Protein AF-A0AAE3B6F8-F1 (afdb_monomer_lite)

Radius of gyration: 29.1 Å; chains: 1; bounding box: 81×66×75 Å

Organism: NCBI:txid1342299

Structure (mmCIF, N/CA/C/O backbone):
data_AF-A0AAE3B6F8-F1
#
_entry.id   AF-A0AAE3B6F8-F1
#
loop_
_atom_site.group_PDB
_atom_site.id
_atom_site.type_symbol
_atom_site.label_atom_id
_atom_site.label_alt_id
_atom_site.label_comp_id
_atom_site.label_asym_id
_atom_site.label_entity_id
_atom_site.label_seq_id
_atom_site.pdbx_PDB_ins_code
_atom_site.Cartn_x
_atom_site.Cartn_y
_atom_site.Cartn_z
_atom_site.occupancy
_atom_site.B_iso_or_equiv
_atom_site.auth_seq_id
_atom_site.auth_comp_id
_atom_site.auth_asym_id
_atom_site.auth_atom_id
_atom_site.pdbx_PDB_model_num
ATOM 1 N N . MET A 1 1 ? 11.563 -15.775 -43.402 1.00 62.72 1 MET A N 1
ATOM 2 C CA . MET A 1 1 ? 11.691 -15.358 -41.997 1.00 62.72 1 MET A CA 1
ATOM 3 C C . MET A 1 1 ? 11.483 -16.575 -41.135 1.00 62.72 1 MET A C 1
ATOM 5 O O . MET A 1 1 ? 10.414 -17.178 -41.195 1.00 62.72 1 MET A O 1
ATOM 9 N N . THR A 1 2 ? 12.524 -17.004 -40.438 1.00 86.31 2 THR A N 1
ATOM 10 C CA . THR A 1 2 ? 12.417 -18.138 -39.520 1.00 86.31 2 THR A CA 1
ATOM 11 C C . THR A 1 2 ? 11.628 -17.709 -38.273 1.00 86.31 2 THR A C 1
ATOM 13 O O . THR A 1 2 ? 11.678 -16.538 -37.893 1.00 86.31 2 THR A O 1
ATOM 16 N N . PRO A 1 3 ? 10.888 -18.609 -37.599 1.00 82.00 3 PRO A N 1
ATOM 17 C CA . PRO A 1 3 ? 10.164 -18.258 -36.373 1.00 82.00 3 PRO A CA 1
ATOM 18 C C . PRO A 1 3 ? 11.053 -17.600 -35.305 1.00 82.00 3 PRO A C 1
ATOM 20 O O . PRO A 1 3 ? 10.590 -16.745 -34.555 1.00 82.00 3 PRO A O 1
ATOM 23 N N . ILE A 1 4 ? 12.346 -17.939 -35.276 1.00 82.50 4 ILE A N 1
ATOM 24 C CA . ILE A 1 4 ? 13.316 -17.372 -34.338 1.00 82.50 4 ILE A CA 1
ATOM 25 C C . ILE A 1 4 ? 13.705 -15.922 -34.666 1.00 82.50 4 ILE A C 1
ATOM 27 O O . ILE A 1 4 ? 13.933 -15.144 -33.745 1.00 82.50 4 ILE A O 1
ATOM 31 N N . GLU A 1 5 ? 13.692 -15.515 -35.938 1.00 81.94 5 GLU A N 1
ATOM 32 C CA . GLU A 1 5 ? 13.917 -14.117 -36.347 1.00 81.94 5 GLU A CA 1
ATOM 33 C C . GLU A 1 5 ? 12.774 -13.192 -35.909 1.00 81.94 5 GLU A C 1
ATOM 35 O O . GLU A 1 5 ? 12.999 -12.010 -35.664 1.00 81.94 5 GLU A O 1
ATOM 40 N N . ILE A 1 6 ? 11.557 -13.726 -35.775 1.00 80.56 6 ILE A N 1
ATOM 41 C CA . ILE A 1 6 ? 10.380 -12.971 -35.320 1.00 80.56 6 ILE A CA 1
ATOM 42 C C . ILE A 1 6 ? 10.283 -12.993 -33.792 1.00 80.56 6 ILE A C 1
ATOM 44 O O . ILE A 1 6 ? 9.989 -11.976 -33.166 1.00 80.56 6 ILE A O 1
ATOM 48 N N . LEU A 1 7 ? 10.545 -14.145 -33.172 1.00 84.31 7 LEU A N 1
ATOM 49 C CA . LEU A 1 7 ? 10.367 -14.314 -31.732 1.00 84.31 7 LEU A CA 1
ATOM 50 C C . LEU A 1 7 ? 11.461 -13.604 -30.922 1.00 84.31 7 LEU A C 1
ATOM 52 O O . LEU A 1 7 ? 11.161 -12.990 -29.899 1.00 84.31 7 LEU A O 1
ATOM 56 N N . THR A 1 8 ? 12.711 -13.634 -31.392 1.00 85.88 8 THR A N 1
ATOM 57 C CA . THR A 1 8 ? 13.855 -12.998 -30.717 1.00 85.88 8 THR A CA 1
ATOM 58 C C . THR A 1 8 ? 13.636 -11.508 -30.413 1.00 85.88 8 THR A C 1
ATOM 60 O O . THR A 1 8 ? 13.748 -11.136 -29.244 1.00 85.88 8 THR A O 1
ATOM 63 N N . PRO A 1 9 ? 13.284 -10.632 -31.376 1.00 85.69 9 PRO A N 1
ATOM 64 C CA . PRO A 1 9 ? 13.090 -9.211 -31.084 1.00 85.69 9 PRO A CA 1
ATOM 65 C C . PRO A 1 9 ? 11.915 -8.962 -30.130 1.00 85.69 9 PRO A C 1
ATOM 67 O O . PRO A 1 9 ? 12.011 -8.094 -29.266 1.00 85.69 9 PRO A O 1
ATOM 70 N N . ILE A 1 10 ? 10.836 -9.749 -30.220 1.00 85.69 10 ILE A N 1
ATOM 71 C CA . ILE A 1 10 ? 9.682 -9.633 -29.314 1.00 85.69 10 ILE A CA 1
ATOM 72 C C . ILE A 1 10 ? 10.098 -9.964 -27.877 1.00 85.69 10 ILE A C 1
ATOM 74 O O . ILE A 1 10 ? 9.799 -9.208 -26.951 1.00 85.69 10 ILE A O 1
ATOM 78 N N . VAL A 1 11 ? 10.830 -11.064 -27.687 1.00 88.69 11 VAL A N 1
ATOM 79 C CA . VAL A 1 11 ? 11.333 -11.472 -26.369 1.00 88.69 11 VAL A CA 1
ATOM 80 C C . VAL A 1 11 ? 12.307 -10.435 -25.811 1.00 88.69 11 VAL A C 1
ATOM 82 O O . VAL A 1 11 ? 12.216 -10.104 -24.631 1.00 88.69 11 VAL A O 1
ATOM 85 N N . LEU A 1 12 ? 13.187 -9.867 -26.641 1.00 86.38 12 LEU A N 1
ATOM 86 C CA . LEU A 1 12 ? 14.118 -8.817 -26.216 1.00 86.38 12 LEU A CA 1
ATOM 87 C C . LEU A 1 12 ? 13.395 -7.539 -25.773 1.00 86.38 12 LEU A C 1
ATOM 89 O O . LEU A 1 12 ? 13.761 -6.955 -24.754 1.00 86.38 12 LEU A O 1
ATOM 93 N N . VAL A 1 13 ? 12.340 -7.129 -26.482 1.00 86.38 13 VAL A N 1
ATOM 94 C CA . VAL A 1 13 ? 11.518 -5.971 -26.093 1.00 86.38 13 VAL A CA 1
ATOM 95 C C . VAL A 1 13 ? 10.798 -6.232 -24.769 1.00 86.38 13 VAL A C 1
ATOM 97 O O . VAL A 1 13 ? 10.834 -5.386 -23.875 1.00 86.38 13 VAL A O 1
ATOM 100 N N . LEU A 1 14 ? 10.191 -7.409 -24.598 1.00 85.81 14 LEU A N 1
ATOM 101 C CA . LEU A 1 14 ? 9.531 -7.778 -23.340 1.00 85.81 14 LEU A CA 1
ATOM 102 C C . LEU A 1 14 ? 10.524 -7.854 -22.174 1.00 85.81 14 LEU A C 1
ATOM 104 O O . LEU A 1 14 ? 10.239 -7.344 -21.088 1.00 85.81 14 LEU A O 1
ATOM 108 N N . ALA A 1 15 ? 11.706 -8.430 -22.404 1.00 86.81 15 ALA A N 1
ATOM 109 C CA . ALA A 1 15 ? 12.779 -8.485 -21.419 1.00 86.81 15 ALA A CA 1
ATOM 110 C C . ALA A 1 15 ? 13.254 -7.078 -21.028 1.00 86.81 15 ALA A C 1
ATOM 112 O O . ALA A 1 15 ? 13.449 -6.808 -19.843 1.00 86.81 15 ALA A O 1
ATOM 113 N N . PHE A 1 16 ? 13.371 -6.158 -21.991 1.00 86.69 16 PHE A N 1
ATOM 114 C CA . PHE A 1 16 ? 13.733 -4.765 -21.730 1.00 86.69 16 PHE A CA 1
ATOM 115 C C . PHE A 1 16 ? 12.680 -4.038 -20.883 1.00 86.69 16 PHE A C 1
ATOM 117 O O . PHE A 1 16 ? 13.028 -3.383 -19.898 1.00 86.69 16 PHE A O 1
ATOM 124 N N . ILE A 1 17 ? 11.393 -4.192 -21.214 1.00 82.25 17 ILE A N 1
ATOM 125 C CA . ILE A 1 17 ? 10.289 -3.601 -20.440 1.00 82.25 17 ILE A CA 1
ATOM 126 C C . ILE A 1 17 ? 10.297 -4.142 -19.003 1.00 82.25 17 ILE A C 1
ATOM 128 O O . ILE A 1 17 ? 10.237 -3.366 -18.046 1.00 82.25 17 ILE A O 1
ATOM 132 N N . GLY A 1 18 ? 10.432 -5.463 -18.841 1.00 82.69 18 GLY A N 1
ATOM 133 C CA . GLY A 1 18 ? 10.525 -6.101 -17.527 1.00 82.69 18 GLY A CA 1
ATOM 134 C C . GLY A 1 18 ? 11.742 -5.630 -16.727 1.00 82.69 18 GLY A C 1
ATOM 135 O O . GLY A 1 18 ? 11.629 -5.351 -15.532 1.00 82.69 18 GLY A O 1
ATOM 136 N N . TYR A 1 19 ? 12.890 -5.466 -17.386 1.00 85.19 19 TYR A N 1
ATOM 137 C CA . TYR A 1 19 ? 14.110 -4.953 -16.766 1.00 85.19 19 TYR A CA 1
ATOM 138 C C . TYR A 1 19 ? 13.947 -3.504 -16.285 1.00 85.19 19 TYR A C 1
ATOM 140 O O . TYR A 1 19 ? 14.282 -3.202 -15.139 1.00 85.19 19 TYR A O 1
ATOM 148 N N . ALA A 1 20 ? 13.362 -2.623 -17.104 1.00 80.69 20 ALA A N 1
ATOM 149 C CA . ALA A 1 20 ? 13.092 -1.233 -16.729 1.00 80.69 20 ALA A CA 1
ATOM 150 C C . ALA A 1 20 ? 12.112 -1.124 -15.545 1.00 80.69 20 ALA A C 1
ATOM 152 O O . ALA A 1 20 ? 12.317 -0.306 -14.646 1.00 80.69 20 ALA A O 1
ATOM 153 N N . PHE A 1 21 ? 11.088 -1.983 -15.499 1.00 80.88 21 PHE A N 1
ATOM 154 C CA . PHE A 1 21 ? 10.146 -2.053 -14.377 1.00 80.88 21 PHE A CA 1
ATOM 155 C C . PHE A 1 21 ? 10.796 -2.597 -13.093 1.00 80.88 21 PHE A C 1
ATOM 157 O O . PHE A 1 21 ? 10.559 -2.101 -11.992 1.00 80.88 21 PHE A O 1
ATOM 164 N N . CYS A 1 22 ? 11.669 -3.599 -13.218 1.00 79.31 22 CYS A N 1
ATOM 165 C CA . CYS A 1 22 ? 12.446 -4.104 -12.088 1.00 79.31 22 CYS A CA 1
ATOM 166 C C . CYS A 1 22 ? 13.364 -3.006 -11.525 1.00 79.31 22 CYS A C 1
ATOM 168 O O . CYS A 1 22 ? 13.411 -2.789 -10.313 1.00 79.31 22 CYS A O 1
ATOM 170 N N . LEU A 1 23 ? 14.019 -2.247 -12.407 1.00 83.12 23 LEU A N 1
ATOM 171 C CA . LEU A 1 23 ? 14.912 -1.152 -12.040 1.00 83.12 23 LEU A CA 1
ATOM 172 C C . LEU A 1 23 ? 14.173 0.041 -11.405 1.00 83.12 23 LEU A C 1
ATOM 174 O O . LEU A 1 23 ? 14.735 0.702 -10.530 1.00 83.12 23 LEU A O 1
ATOM 178 N N . SER A 1 24 ? 12.920 0.316 -11.789 1.00 76.25 24 SER A N 1
ATOM 179 C CA . SER A 1 24 ? 12.118 1.377 -11.159 1.00 76.25 24 SER A CA 1
ATOM 180 C C . SER A 1 24 ? 11.670 1.009 -9.739 1.00 76.25 24 SER A C 1
ATOM 182 O O . SER A 1 24 ? 11.659 1.882 -8.866 1.00 76.25 24 SER A O 1
ATOM 184 N N . ARG A 1 25 ? 11.369 -0.275 -9.489 1.00 75.88 25 ARG A N 1
ATOM 185 C CA . ARG A 1 25 ? 10.834 -0.774 -8.210 1.00 75.88 25 ARG A CA 1
ATOM 186 C C . ARG A 1 25 ? 11.907 -1.210 -7.206 1.00 75.88 25 ARG A C 1
ATOM 188 O O . ARG A 1 25 ? 11.741 -0.984 -6.011 1.00 75.88 25 ARG A O 1
ATOM 195 N N . LEU A 1 26 ? 13.001 -1.820 -7.667 1.00 78.38 26 LEU A N 1
ATOM 196 C CA . LEU A 1 26 ? 14.059 -2.419 -6.834 1.00 78.38 26 LEU A CA 1
ATOM 197 C C . LEU A 1 26 ? 15.464 -1.989 -7.285 1.00 78.38 26 LEU A C 1
ATOM 199 O O . LEU A 1 26 ? 16.394 -2.792 -7.335 1.00 78.38 26 LEU A O 1
ATOM 203 N N . MET A 1 27 ? 15.625 -0.696 -7.577 1.00 79.00 27 MET A N 1
ATOM 204 C CA . MET A 1 27 ? 16.810 -0.096 -8.207 1.00 79.00 27 MET A CA 1
ATOM 205 C C . MET A 1 27 ? 18.164 -0.661 -7.739 1.00 79.00 27 MET A C 1
ATOM 207 O O . MET A 1 27 ? 18.976 -1.064 -8.567 1.00 79.00 27 MET A O 1
ATOM 211 N N . TRP A 1 28 ? 18.418 -0.705 -6.428 1.00 74.31 28 TRP A N 1
ATOM 212 C CA . TRP A 1 28 ? 19.710 -1.142 -5.882 1.00 74.31 28 TRP A CA 1
ATOM 213 C C . TRP A 1 28 ? 19.961 -2.644 -6.034 1.00 74.31 28 TRP A C 1
ATOM 215 O O . TRP A 1 28 ? 21.093 -3.053 -6.282 1.00 74.31 28 TRP A O 1
ATOM 225 N N . VAL A 1 29 ? 18.911 -3.460 -5.923 1.00 79.19 29 VAL A N 1
ATOM 226 C CA . VAL A 1 29 ? 19.008 -4.918 -6.069 1.00 79.19 29 VAL A CA 1
ATOM 227 C C . VAL A 1 29 ? 19.253 -5.268 -7.530 1.00 79.19 29 VAL A C 1
ATOM 229 O O . VAL A 1 29 ? 20.181 -6.014 -7.830 1.00 79.19 29 VAL A O 1
ATOM 232 N N . THR A 1 30 ? 18.481 -4.680 -8.447 1.00 84.50 30 THR A N 1
ATOM 233 C CA . THR A 1 30 ? 18.635 -4.911 -9.888 1.00 84.50 30 THR A CA 1
ATOM 234 C C . THR A 1 30 ? 20.013 -4.468 -10.368 1.00 84.50 30 THR A C 1
ATOM 236 O O . THR A 1 30 ? 20.683 -5.223 -11.064 1.00 84.50 30 THR A O 1
ATOM 239 N N . LEU A 1 31 ? 20.483 -3.292 -9.938 1.00 84.69 31 LEU A N 1
ATOM 240 C CA . LEU A 1 31 ? 21.819 -2.810 -10.288 1.00 84.69 31 LEU A CA 1
ATOM 241 C C . LEU A 1 31 ? 22.921 -3.720 -9.723 1.00 84.69 31 LEU A C 1
ATOM 243 O O . LEU A 1 31 ? 23.879 -4.022 -10.431 1.00 84.69 31 LEU A O 1
ATOM 247 N N . GLY A 1 32 ? 22.766 -4.193 -8.482 1.00 86.62 32 GLY A N 1
ATOM 248 C CA . GLY A 1 32 ? 23.702 -5.125 -7.852 1.00 86.62 32 GLY A CA 1
ATOM 249 C C . GLY A 1 32 ? 23.785 -6.470 -8.579 1.00 86.62 32 GLY A C 1
ATOM 250 O O . GLY A 1 32 ? 24.883 -6.962 -8.831 1.00 86.62 32 GLY A O 1
ATOM 251 N N . VAL A 1 33 ? 22.644 -7.036 -8.980 1.00 87.12 33 VAL A N 1
ATOM 252 C CA . VAL A 1 33 ? 22.590 -8.288 -9.753 1.00 87.12 33 VAL A CA 1
ATOM 253 C C . VAL A 1 33 ? 23.197 -8.098 -11.145 1.00 87.12 33 VAL A C 1
ATOM 255 O O . VAL A 1 33 ? 24.034 -8.903 -11.552 1.00 87.12 33 VAL A O 1
ATOM 258 N N . THR A 1 34 ? 22.857 -7.015 -11.851 1.00 88.38 34 THR A N 1
ATOM 259 C CA . THR A 1 34 ? 23.444 -6.703 -13.165 1.00 88.38 34 THR A CA 1
ATOM 260 C C . THR A 1 34 ? 24.960 -6.522 -13.073 1.00 88.38 34 THR A C 1
ATOM 262 O O . THR A 1 34 ? 25.693 -7.047 -13.911 1.00 88.38 34 THR A O 1
ATOM 265 N N . ALA A 1 35 ? 25.454 -5.840 -12.036 1.00 87.94 35 ALA A N 1
ATOM 266 C CA . ALA A 1 35 ? 26.886 -5.668 -11.807 1.00 87.94 35 ALA A CA 1
ATOM 267 C C . ALA A 1 35 ? 27.587 -6.996 -11.473 1.00 87.94 35 ALA A C 1
ATOM 269 O O . ALA A 1 35 ? 28.677 -7.249 -11.981 1.00 87.94 35 ALA A O 1
ATOM 270 N N . ALA A 1 36 ? 26.962 -7.865 -10.672 1.00 88.62 36 ALA A N 1
ATOM 271 C CA . ALA A 1 36 ? 27.505 -9.185 -10.347 1.00 88.62 36 ALA A CA 1
ATOM 272 C C . ALA A 1 36 ? 27.610 -10.086 -11.588 1.00 88.62 36 ALA A C 1
ATOM 274 O O . ALA A 1 36 ? 28.636 -10.736 -11.794 1.00 88.62 36 ALA A O 1
ATOM 275 N N . ILE A 1 37 ? 26.582 -10.075 -12.443 1.00 88.69 37 ILE A N 1
ATOM 276 C CA . ILE A 1 37 ? 26.589 -10.787 -13.726 1.00 88.69 37 ILE A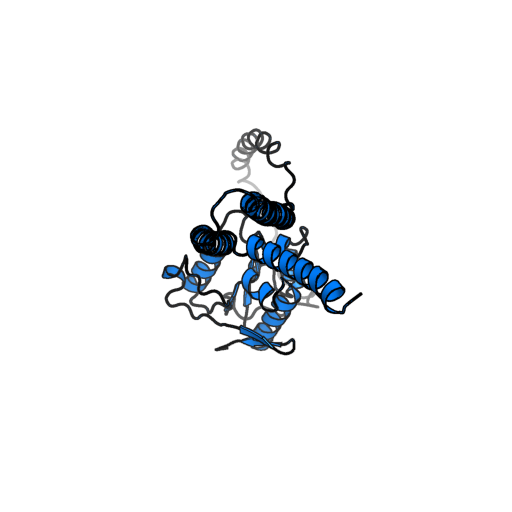 CA 1
ATOM 277 C C . ILE A 1 37 ? 27.679 -10.207 -14.636 1.00 88.69 37 ILE A C 1
ATOM 279 O O . ILE A 1 37 ? 28.501 -10.959 -15.154 1.00 88.69 37 ILE A O 1
ATOM 283 N N . GLY A 1 38 ? 27.761 -8.881 -14.770 1.00 86.69 38 GLY A N 1
ATOM 284 C CA . GLY A 1 38 ? 28.823 -8.226 -15.539 1.00 86.69 38 GLY A CA 1
ATOM 285 C C . GLY A 1 38 ? 30.224 -8.601 -15.045 1.00 86.69 38 GLY A C 1
ATOM 286 O O . GLY A 1 38 ? 31.072 -9.002 -15.834 1.00 86.69 38 GLY A O 1
ATOM 287 N N . ALA A 1 39 ? 30.464 -8.577 -13.733 1.00 86.75 39 ALA A N 1
ATOM 288 C CA . ALA A 1 39 ? 31.750 -8.962 -13.151 1.00 86.75 39 ALA A CA 1
ATOM 289 C C . ALA A 1 39 ? 32.095 -10.442 -13.389 1.00 86.75 39 ALA A C 1
ATOM 291 O O . ALA A 1 39 ? 33.264 -10.786 -13.565 1.00 86.75 39 ALA A O 1
ATOM 292 N N . TYR A 1 40 ? 31.093 -11.324 -13.409 1.00 90.25 40 TYR A N 1
ATOM 293 C CA . TYR A 1 40 ? 31.280 -12.728 -13.761 1.00 90.25 40 TYR A CA 1
ATOM 294 C C . TYR A 1 40 ? 31.704 -12.888 -15.228 1.00 90.25 40 TYR A C 1
ATOM 296 O O . TYR A 1 40 ? 32.715 -13.535 -15.506 1.00 90.25 40 TYR A O 1
ATOM 304 N N . PHE A 1 41 ? 30.994 -12.242 -16.157 1.00 87.06 41 PHE A N 1
ATOM 305 C CA . PHE A 1 41 ? 31.308 -12.310 -17.587 1.00 87.06 41 PHE A CA 1
ATOM 306 C C . PHE A 1 41 ? 32.628 -11.622 -17.943 1.00 87.06 41 PHE A C 1
ATOM 308 O O . PHE A 1 41 ? 33.351 -12.133 -18.793 1.00 87.06 41 PHE A O 1
ATOM 315 N N . ALA A 1 42 ? 33.010 -10.550 -17.247 1.00 86.12 42 ALA A N 1
ATOM 316 C CA . ALA A 1 42 ? 34.290 -9.865 -17.441 1.00 86.12 42 ALA A CA 1
ATOM 317 C C . ALA A 1 42 ? 35.514 -10.758 -17.166 1.00 86.12 42 ALA A C 1
ATOM 319 O O . ALA A 1 42 ? 36.597 -10.480 -17.673 1.00 86.12 42 ALA A O 1
ATOM 320 N N . ARG A 1 43 ? 35.359 -11.857 -16.407 1.00 86.31 43 ARG A N 1
ATOM 321 C CA . ARG A 1 43 ? 36.429 -12.858 -16.235 1.00 86.31 43 ARG A CA 1
ATOM 322 C C . ARG A 1 43 ? 36.666 -13.711 -17.477 1.00 86.31 43 ARG A C 1
ATOM 324 O O . ARG A 1 43 ? 37.752 -14.251 -17.634 1.00 86.31 43 ARG A O 1
ATOM 331 N N . THR A 1 44 ? 35.642 -13.860 -18.314 1.00 85.69 44 THR A N 1
ATOM 332 C CA . THR A 1 44 ? 35.666 -14.727 -19.502 1.00 85.69 44 THR A CA 1
ATOM 333 C C . THR A 1 44 ? 35.791 -13.907 -20.789 1.00 85.69 44 THR A C 1
ATOM 335 O O . THR A 1 44 ? 36.403 -14.360 -21.750 1.00 85.69 44 THR A O 1
ATOM 338 N N . TYR A 1 45 ? 35.258 -12.683 -20.796 1.00 85.31 45 TYR A N 1
ATOM 339 C CA . TYR A 1 45 ? 35.237 -11.769 -21.936 1.00 85.31 45 TYR A CA 1
ATOM 340 C C . TYR A 1 45 ? 35.951 -10.460 -21.567 1.00 85.31 45 TYR A C 1
ATOM 342 O O . TYR A 1 45 ? 35.314 -9.558 -21.008 1.00 85.31 45 TYR A O 1
ATOM 350 N N . PRO A 1 46 ? 37.265 -10.344 -21.848 1.00 83.56 46 PRO A N 1
ATOM 351 C CA . PRO A 1 46 ? 38.038 -9.149 -21.524 1.00 83.56 46 PRO A CA 1
ATOM 352 C C . PRO A 1 46 ? 37.546 -7.931 -22.315 1.00 83.56 46 PRO A C 1
ATOM 354 O O . PRO A 1 46 ? 36.953 -8.067 -23.387 1.00 83.56 46 PRO A O 1
ATOM 357 N N . PHE A 1 47 ? 37.806 -6.732 -21.791 1.00 82.12 47 PHE A N 1
ATOM 358 C CA . PHE A 1 47 ? 37.381 -5.443 -22.357 1.00 82.12 47 PHE A CA 1
ATOM 359 C C . PHE A 1 47 ? 38.235 -5.003 -23.561 1.00 82.12 47 PHE A C 1
ATOM 361 O O . PHE A 1 47 ? 38.715 -3.873 -23.613 1.00 82.12 47 PHE A O 1
ATOM 368 N N . GLU A 1 48 ? 38.448 -5.894 -24.526 1.00 85.38 48 GLU A N 1
ATOM 369 C CA . GLU A 1 48 ? 39.352 -5.672 -25.657 1.00 85.38 48 GLU A CA 1
ATOM 370 C C . GLU A 1 48 ? 38.714 -6.104 -26.984 1.00 85.38 48 GLU A C 1
ATOM 372 O O . GLU A 1 48 ? 37.875 -7.007 -27.028 1.00 85.38 48 GLU A O 1
ATOM 377 N N . GLY A 1 49 ? 39.116 -5.451 -28.078 1.00 83.75 49 GLY A N 1
ATOM 378 C CA . GLY A 1 49 ? 38.687 -5.799 -29.436 1.00 83.75 49 GLY A CA 1
ATOM 379 C C . GLY A 1 49 ? 37.166 -5.774 -29.619 1.00 83.75 49 GLY A C 1
ATOM 380 O O . GLY A 1 49 ? 36.495 -4.820 -29.226 1.00 83.75 49 GLY A O 1
ATOM 381 N N . GLU A 1 50 ? 36.611 -6.836 -30.206 1.00 78.56 50 GLU A N 1
ATOM 382 C CA . GLU A 1 50 ? 35.172 -6.937 -30.496 1.00 78.56 50 GLU A CA 1
ATOM 383 C C . GLU A 1 50 ? 34.295 -7.025 -29.238 1.00 78.56 50 GLU A C 1
ATOM 385 O O . GLU A 1 50 ? 33.139 -6.600 -29.256 1.00 78.56 50 GLU A O 1
ATOM 390 N N . ASN A 1 51 ? 34.845 -7.481 -28.107 1.00 84.94 51 ASN A N 1
ATOM 391 C CA . ASN A 1 51 ? 34.122 -7.535 -26.834 1.00 84.94 51 ASN A CA 1
ATOM 392 C C . ASN A 1 51 ? 33.756 -6.138 -26.321 1.00 84.94 51 ASN A C 1
ATOM 394 O O . ASN A 1 51 ? 32.728 -5.972 -25.663 1.00 84.94 51 ASN A O 1
ATOM 398 N N . LEU A 1 52 ? 34.558 -5.120 -26.655 1.00 85.44 52 LEU A N 1
ATOM 399 C CA . LEU A 1 52 ? 34.299 -3.734 -26.268 1.00 85.44 52 LEU A CA 1
ATOM 400 C C . LEU A 1 52 ? 32.963 -3.229 -26.827 1.00 85.44 52 LEU A C 1
ATOM 402 O O . LEU A 1 52 ? 32.239 -2.511 -26.136 1.00 85.44 52 LEU A O 1
ATOM 406 N N . PHE A 1 53 ? 32.605 -3.645 -28.045 1.00 85.81 53 PHE A N 1
ATOM 407 C CA . PHE A 1 53 ? 31.320 -3.303 -28.647 1.00 85.81 53 PHE A CA 1
ATOM 408 C C . PHE A 1 53 ? 30.157 -3.894 -27.840 1.00 85.81 53 PHE A C 1
ATOM 410 O O . PHE A 1 53 ? 29.223 -3.172 -27.494 1.00 85.81 53 PHE A O 1
ATOM 417 N N . TYR A 1 54 ? 30.240 -5.171 -27.452 1.00 83.88 54 TYR A N 1
ATOM 418 C CA . TYR A 1 54 ? 29.210 -5.829 -26.639 1.00 83.88 54 TYR A CA 1
ATOM 419 C C . TYR A 1 54 ? 29.077 -5.213 -25.241 1.00 83.88 54 TYR A C 1
ATOM 421 O O . TYR A 1 54 ? 27.959 -5.008 -24.763 1.00 83.88 54 TYR A O 1
ATOM 429 N N . TRP A 1 55 ? 30.194 -4.841 -24.609 1.00 86.31 55 TRP A N 1
ATOM 430 C CA . TRP A 1 55 ? 30.183 -4.098 -23.346 1.00 86.31 55 TRP A CA 1
ATOM 431 C C . TRP A 1 55 ? 29.555 -2.708 -23.498 1.00 86.31 55 TRP A C 1
ATOM 433 O O . TRP A 1 55 ? 28.786 -2.284 -22.632 1.00 86.31 55 TRP A O 1
ATOM 443 N N . GLY A 1 56 ? 29.818 -2.028 -24.616 1.00 86.50 56 GLY A N 1
ATOM 444 C CA . GLY A 1 56 ? 29.179 -0.760 -24.968 1.00 86.50 56 GLY A CA 1
ATOM 445 C C . GLY A 1 56 ? 27.665 -0.893 -25.148 1.00 86.50 56 GLY A C 1
ATOM 446 O O . GLY A 1 56 ? 26.910 -0.100 -24.584 1.00 86.50 56 GLY A O 1
ATOM 447 N N . VAL A 1 57 ? 27.207 -1.927 -25.861 1.00 87.25 57 VAL A N 1
ATOM 448 C CA . VAL A 1 57 ? 25.775 -2.228 -26.033 1.00 87.25 57 VAL A CA 1
ATOM 449 C C . VAL A 1 57 ? 25.121 -2.548 -24.689 1.00 87.25 57 VAL A C 1
ATOM 451 O O . VAL A 1 57 ? 24.075 -1.983 -24.375 1.00 87.25 57 VAL A O 1
ATOM 454 N N . LEU A 1 58 ? 25.748 -3.389 -23.860 1.00 86.62 58 LEU A N 1
ATOM 455 C CA . LEU A 1 58 ? 25.246 -3.725 -22.526 1.00 86.62 58 LEU A CA 1
ATOM 456 C C . LEU A 1 58 ? 25.120 -2.474 -21.644 1.00 86.62 58 LEU A C 1
ATOM 458 O O . LEU A 1 58 ? 24.069 -2.243 -21.045 1.00 86.62 58 LEU A O 1
ATOM 462 N N . GLY A 1 59 ? 26.160 -1.637 -21.607 1.00 87.56 59 GLY A N 1
ATOM 463 C CA . GLY A 1 59 ? 26.139 -0.362 -20.889 1.00 87.56 59 GLY A CA 1
ATOM 464 C C . GLY A 1 59 ? 25.044 0.574 -21.402 1.00 87.56 59 GLY A C 1
ATOM 465 O O . GLY A 1 59 ? 24.312 1.163 -20.605 1.00 87.56 59 GLY A O 1
ATOM 466 N N . GLY A 1 60 ? 24.865 0.651 -22.723 1.00 88.56 60 GLY A N 1
ATOM 467 C CA . GLY A 1 60 ? 23.802 1.421 -23.365 1.00 88.56 60 GLY A CA 1
ATOM 468 C C . GLY A 1 60 ? 22.397 0.940 -22.989 1.00 88.56 60 GLY A C 1
ATOM 469 O O . GLY A 1 60 ? 21.538 1.759 -22.658 1.00 88.56 60 GLY A O 1
ATOM 470 N N . VAL A 1 61 ? 22.156 -0.373 -22.961 1.00 87.69 61 VAL A N 1
ATOM 471 C CA . VAL A 1 61 ? 20.872 -0.959 -22.531 1.00 87.69 61 VAL A CA 1
ATOM 472 C C . VAL A 1 61 ? 20.595 -0.651 -21.059 1.00 87.69 61 VAL A C 1
ATOM 474 O O . VAL A 1 61 ? 19.492 -0.230 -20.714 1.00 87.69 61 VAL A O 1
ATOM 477 N N . VAL A 1 62 ? 21.594 -0.790 -20.184 1.00 86.62 62 VAL A N 1
ATOM 478 C CA . VAL A 1 62 ? 21.439 -0.466 -18.757 1.00 86.62 62 VAL A CA 1
ATOM 479 C C . VAL A 1 62 ? 21.170 1.025 -18.557 1.00 86.62 62 VAL A C 1
ATOM 481 O O . VAL A 1 62 ? 20.287 1.386 -17.781 1.00 86.62 62 VAL A O 1
ATOM 484 N N . PHE A 1 63 ? 21.882 1.894 -19.275 1.00 88.38 63 PHE A N 1
ATOM 485 C CA . PHE A 1 63 ? 21.708 3.342 -19.192 1.00 88.38 63 PHE A CA 1
ATOM 486 C C . PHE A 1 63 ? 20.341 3.797 -19.716 1.00 88.38 63 PHE A C 1
ATOM 488 O O . PHE A 1 63 ? 19.652 4.575 -19.059 1.00 88.38 63 PHE A O 1
ATOM 495 N N . THR A 1 64 ? 19.910 3.285 -20.869 1.00 85.50 64 THR A N 1
ATOM 496 C CA . THR A 1 64 ? 18.587 3.593 -21.438 1.00 85.50 64 THR A CA 1
ATOM 497 C C . THR A 1 64 ? 17.457 3.059 -20.562 1.00 85.50 64 THR A C 1
ATOM 499 O O . THR A 1 64 ? 16.489 3.780 -20.321 1.00 85.50 64 THR A O 1
ATOM 502 N N . ALA A 1 65 ? 17.599 1.857 -19.997 1.00 85.06 65 ALA A N 1
ATOM 503 C CA . ALA A 1 65 ? 16.663 1.327 -19.010 1.00 85.06 65 ALA A CA 1
ATOM 504 C C . ALA A 1 65 ? 16.651 2.159 -17.718 1.00 85.06 65 ALA A C 1
ATOM 506 O O . ALA A 1 65 ? 15.587 2.373 -17.143 1.00 85.06 65 ALA A O 1
ATOM 507 N N . TRP A 1 66 ? 17.802 2.674 -17.275 1.00 86.62 66 TRP A N 1
ATOM 508 C CA . TRP A 1 66 ? 17.893 3.578 -16.127 1.00 86.62 66 TRP A CA 1
ATOM 509 C C . TRP A 1 66 ? 17.203 4.916 -16.388 1.00 86.62 66 TRP A C 1
ATOM 511 O O . TRP A 1 66 ? 16.451 5.380 -15.533 1.00 86.62 66 TRP A O 1
ATOM 521 N N . LEU A 1 67 ? 17.369 5.499 -17.578 1.00 84.19 67 LEU A N 1
ATOM 522 C CA . LEU A 1 67 ? 16.630 6.693 -17.992 1.00 84.19 67 LEU A CA 1
ATOM 523 C C . LEU A 1 67 ? 15.123 6.427 -18.070 1.00 84.19 67 LEU A C 1
ATOM 525 O O . LEU A 1 67 ? 14.345 7.218 -17.538 1.00 84.19 67 LEU A O 1
ATOM 529 N N . ALA A 1 68 ? 14.705 5.306 -18.664 1.00 82.31 68 ALA A N 1
ATOM 530 C CA . ALA A 1 68 ? 13.301 4.902 -18.715 1.00 82.31 68 ALA A CA 1
ATOM 531 C C . ALA A 1 68 ? 12.725 4.722 -17.302 1.00 82.31 68 ALA A C 1
ATOM 533 O O . ALA A 1 68 ? 11.680 5.285 -16.983 1.00 82.31 68 ALA A O 1
ATOM 534 N N . ALA A 1 69 ? 13.448 4.035 -16.415 1.00 80.06 69 ALA A N 1
ATOM 535 C CA . ALA A 1 69 ? 13.085 3.895 -15.010 1.00 80.06 69 ALA A CA 1
ATOM 536 C C . ALA A 1 69 ? 13.044 5.252 -14.291 1.00 80.06 69 ALA A C 1
ATOM 538 O O . ALA A 1 69 ? 12.164 5.479 -13.467 1.00 80.06 69 ALA A O 1
ATOM 539 N N . MET A 1 70 ? 13.944 6.188 -14.605 1.00 80.38 70 MET A N 1
ATOM 540 C CA . MET A 1 70 ? 13.937 7.538 -14.037 1.00 80.38 70 MET A CA 1
ATOM 541 C C . MET A 1 70 ? 12.728 8.349 -14.514 1.00 80.38 70 MET A C 1
ATOM 543 O O . MET A 1 70 ? 12.148 9.084 -13.719 1.00 80.38 70 MET A O 1
ATOM 547 N N . VAL A 1 71 ? 12.324 8.208 -15.779 1.00 78.12 71 VAL A N 1
ATOM 548 C CA . VAL A 1 71 ? 11.098 8.815 -16.319 1.00 78.12 71 VAL A CA 1
ATOM 549 C C . VAL A 1 71 ? 9.867 8.202 -15.661 1.00 78.12 71 VAL A C 1
ATOM 551 O O . VAL A 1 71 ? 9.015 8.958 -15.212 1.00 78.12 71 VAL A O 1
ATOM 554 N N . LEU A 1 72 ? 9.815 6.878 -15.497 1.00 73.06 72 LEU A N 1
ATOM 555 C CA . LEU A 1 72 ? 8.730 6.188 -14.788 1.00 73.06 72 LEU A CA 1
ATOM 556 C C . LEU A 1 72 ? 8.639 6.633 -13.316 1.00 73.06 72 LEU A C 1
ATOM 558 O O . LEU A 1 72 ? 7.565 6.956 -12.813 1.00 73.06 72 LEU A O 1
ATOM 562 N N . ARG A 1 73 ? 9.780 6.787 -12.639 1.00 70.19 73 ARG A N 1
ATOM 563 C CA . ARG A 1 73 ? 9.840 7.345 -11.276 1.00 70.19 73 ARG A CA 1
ATOM 564 C C . ARG A 1 73 ? 9.481 8.829 -11.237 1.00 70.19 73 ARG A C 1
ATOM 566 O O . ARG A 1 73 ? 8.944 9.300 -10.242 1.00 70.19 73 ARG A O 1
ATOM 573 N N . ARG A 1 74 ? 9.754 9.586 -12.305 1.00 60.53 74 ARG A N 1
ATOM 574 C CA . ARG A 1 74 ? 9.307 10.978 -12.456 1.00 60.53 74 ARG A CA 1
ATOM 575 C C . ARG A 1 74 ? 7.835 11.085 -12.811 1.00 60.53 74 ARG A C 1
ATOM 577 O O . ARG A 1 74 ? 7.252 12.088 -12.445 1.00 60.53 74 ARG A O 1
ATOM 584 N N . THR A 1 75 ? 7.214 10.122 -13.480 1.00 53.50 75 THR A N 1
ATOM 585 C CA . THR A 1 75 ? 5.753 10.104 -13.626 1.00 53.50 75 THR A CA 1
ATOM 586 C C . THR A 1 75 ? 5.086 9.787 -12.291 1.00 53.50 75 THR A C 1
ATOM 588 O O . THR A 1 75 ? 4.062 10.383 -11.979 1.00 53.50 75 THR A O 1
ATOM 591 N N . GLU A 1 76 ? 5.727 8.977 -11.443 1.00 50.50 76 GLU A N 1
ATOM 592 C CA . GLU A 1 76 ? 5.294 8.766 -10.054 1.00 50.50 76 GLU A CA 1
ATOM 593 C C . GLU A 1 76 ? 5.569 9.985 -9.145 1.00 50.50 76 GLU A C 1
ATOM 595 O O . GLU A 1 76 ? 4.753 10.318 -8.289 1.00 50.50 76 GLU A O 1
ATOM 600 N N . ALA A 1 77 ? 6.672 10.716 -9.353 1.00 46.16 77 ALA A N 1
ATOM 601 C CA . ALA A 1 77 ? 7.042 11.897 -8.556 1.00 46.16 77 ALA A CA 1
ATOM 602 C C . ALA A 1 77 ? 6.544 13.250 -9.126 1.00 46.16 77 ALA A C 1
ATOM 604 O O . ALA A 1 77 ? 6.556 14.271 -8.438 1.00 46.16 77 ALA A O 1
ATOM 605 N N . GLY A 1 78 ? 6.107 13.285 -10.384 1.00 39.03 78 GLY A N 1
ATOM 606 C CA . GLY A 1 78 ? 5.827 14.474 -11.203 1.00 39.03 78 GLY A CA 1
ATOM 607 C C . GLY A 1 78 ? 4.455 15.103 -10.982 1.00 39.03 78 GLY A C 1
ATOM 608 O O . GLY A 1 78 ? 4.032 15.957 -11.755 1.00 39.03 78 GLY A O 1
ATOM 609 N N . GLY A 1 79 ? 3.767 14.729 -9.904 1.00 36.84 79 GLY A N 1
ATOM 610 C CA . GLY A 1 79 ? 2.534 15.371 -9.449 1.00 36.84 79 GLY A CA 1
ATOM 611 C C . GLY A 1 79 ? 2.727 16.698 -8.699 1.00 36.84 79 GLY A C 1
ATOM 612 O O . GLY A 1 79 ? 1.735 17.228 -8.179 1.00 36.84 79 GLY A O 1
ATOM 613 N N . LEU A 1 80 ? 3.950 17.240 -8.619 1.00 43.53 80 LEU A N 1
ATOM 614 C CA . LEU A 1 80 ? 4.260 18.492 -7.917 1.00 43.53 80 LEU A CA 1
ATOM 615 C C . LEU A 1 80 ? 4.888 19.550 -8.843 1.00 43.53 80 LEU A C 1
ATOM 617 O O . LEU A 1 80 ? 6.077 19.463 -9.152 1.00 43.53 80 LEU A O 1
ATOM 621 N N . PRO A 1 81 ? 4.150 20.609 -9.234 1.00 43.72 81 PRO A N 1
ATOM 622 C CA . PRO A 1 81 ? 4.764 21.772 -9.849 1.00 43.72 81 PRO A CA 1
ATOM 623 C C . PRO A 1 81 ? 5.395 22.687 -8.790 1.00 43.72 81 PRO A C 1
ATOM 625 O O . PRO A 1 81 ? 4.885 22.883 -7.683 1.00 43.72 81 PRO A O 1
ATOM 628 N N . ALA A 1 82 ? 6.520 23.277 -9.187 1.00 42.09 82 ALA A N 1
ATOM 629 C CA . ALA A 1 82 ? 7.428 24.156 -8.458 1.00 42.09 82 ALA A CA 1
ATOM 630 C C . ALA A 1 82 ? 6.828 25.520 -8.034 1.00 42.09 82 ALA A C 1
ATOM 632 O O . ALA A 1 82 ? 7.418 26.574 -8.273 1.00 42.09 82 ALA A O 1
ATOM 633 N N . GLN A 1 83 ? 5.671 25.527 -7.368 1.00 39.62 83 GLN A N 1
ATOM 634 C CA . GLN A 1 83 ? 4.975 26.753 -6.950 1.00 39.62 83 GLN A CA 1
ATOM 635 C C . GLN A 1 83 ? 5.113 27.059 -5.445 1.00 39.62 83 GLN A C 1
ATOM 637 O O . GLN A 1 83 ? 4.767 28.148 -4.986 1.00 39.62 83 GLN A O 1
ATOM 642 N N . GLN A 1 84 ? 5.705 26.146 -4.669 1.00 46.78 84 GLN A N 1
ATOM 643 C CA . GLN A 1 84 ? 5.849 26.290 -3.213 1.00 46.78 84 GLN A CA 1
ATOM 644 C C . GLN A 1 84 ? 6.969 27.241 -2.762 1.00 46.78 84 GLN A C 1
ATOM 646 O O . GLN A 1 84 ? 6.958 27.677 -1.614 1.00 46.78 84 GLN A O 1
ATOM 651 N N . LYS A 1 85 ? 7.891 27.651 -3.647 1.00 40.00 85 LYS A N 1
ATOM 652 C CA . LYS A 1 85 ? 8.955 28.603 -3.273 1.00 40.00 85 LYS A CA 1
ATOM 653 C C . LYS A 1 85 ? 8.521 30.075 -3.244 1.00 40.00 85 LYS A C 1
ATOM 655 O O . LYS A 1 85 ? 9.199 30.867 -2.605 1.00 40.00 85 LYS A O 1
ATOM 660 N N . LYS A 1 86 ? 7.390 30.463 -3.854 1.00 40.97 86 LYS A N 1
ATOM 661 C CA . LYS A 1 86 ? 6.934 31.874 -3.844 1.00 40.97 86 LYS A CA 1
ATOM 662 C C . LYS A 1 86 ? 5.987 32.234 -2.690 1.00 40.97 86 LYS A C 1
ATOM 664 O O . LYS A 1 86 ? 5.884 33.406 -2.341 1.00 40.97 86 LYS A O 1
ATOM 669 N N . ASN A 1 87 ? 5.349 31.256 -2.044 1.00 39.84 87 ASN A N 1
ATOM 670 C CA . ASN A 1 87 ? 4.342 31.533 -1.007 1.00 39.84 87 ASN A CA 1
ATOM 671 C C . ASN A 1 87 ? 4.899 31.578 0.427 1.00 39.84 87 ASN A C 1
ATOM 673 O O . ASN A 1 87 ? 4.234 32.109 1.316 1.00 39.84 87 ASN A O 1
ATOM 677 N N . ALA A 1 88 ? 6.134 31.116 0.652 1.00 42.84 88 ALA A N 1
ATOM 678 C CA . ALA A 1 88 ? 6.787 31.166 1.965 1.00 42.84 88 ALA A CA 1
ATOM 679 C C . ALA A 1 88 ? 7.158 32.594 2.419 1.00 42.84 88 ALA A C 1
ATOM 681 O O . ALA A 1 88 ? 7.386 32.821 3.602 1.00 42.84 88 ALA A O 1
ATOM 682 N N . GLN A 1 89 ? 7.172 33.574 1.508 1.00 44.72 89 GLN A N 1
ATOM 683 C CA . GLN A 1 89 ? 7.587 34.947 1.821 1.00 44.72 89 GLN A CA 1
ATOM 684 C C . GLN A 1 89 ? 6.408 35.901 2.091 1.00 44.72 89 GLN A C 1
ATOM 686 O O . GLN A 1 89 ? 6.610 36.993 2.616 1.00 44.72 89 GLN A O 1
ATOM 691 N N . LYS A 1 90 ? 5.162 35.487 1.802 1.00 42.53 90 LYS A N 1
ATOM 692 C CA . LYS A 1 90 ? 3.953 36.307 2.027 1.00 42.53 90 LYS A CA 1
ATOM 693 C C . LYS A 1 90 ? 3.264 36.056 3.377 1.00 42.53 90 LYS A C 1
ATOM 695 O O . LYS A 1 90 ? 2.519 36.919 3.835 1.00 42.53 90 LYS A O 1
ATOM 700 N N . SER A 1 91 ? 3.514 34.924 4.045 1.00 45.59 91 SER A N 1
ATOM 701 C CA . SER A 1 91 ? 2.800 34.550 5.282 1.00 45.59 91 SER A CA 1
ATOM 702 C C . SER A 1 91 ? 3.395 35.139 6.572 1.00 45.59 91 SER A C 1
ATOM 704 O O . SER A 1 91 ? 2.719 35.161 7.603 1.00 45.59 91 SER A O 1
ATOM 706 N N . THR A 1 92 ? 4.612 35.690 6.531 1.00 45.81 92 THR A N 1
ATOM 707 C CA . THR A 1 92 ? 5.286 36.246 7.721 1.00 45.81 92 THR A CA 1
ATOM 708 C C . THR A 1 92 ? 4.806 37.663 8.081 1.00 45.81 92 THR A C 1
ATOM 710 O O . THR A 1 92 ? 4.913 38.077 9.233 1.00 45.81 92 THR A O 1
ATOM 713 N N . GLY A 1 93 ? 4.207 38.405 7.138 1.00 43.28 93 GLY A N 1
ATOM 714 C CA . GLY A 1 93 ? 3.755 39.790 7.356 1.00 43.28 93 GLY A CA 1
ATOM 715 C C . GLY A 1 93 ? 2.380 39.942 8.022 1.00 43.28 93 GLY A C 1
ATOM 716 O O . GLY A 1 93 ? 2.142 40.918 8.728 1.00 43.28 93 GLY A O 1
ATOM 717 N N . GLN A 1 94 ? 1.468 38.977 7.856 1.00 46.84 94 GLN A N 1
ATOM 718 C CA . GLN A 1 94 ? 0.071 39.130 8.303 1.00 46.84 94 GLN A CA 1
ATOM 719 C C . GLN A 1 94 ? -0.203 38.650 9.738 1.00 46.84 94 GLN A C 1
ATOM 721 O O . GLN A 1 94 ? -1.187 39.073 10.343 1.00 46.84 94 GLN A O 1
ATOM 726 N N . ARG A 1 95 ? 0.678 37.842 10.346 1.00 44.66 95 ARG A N 1
ATOM 727 C CA . ARG A 1 95 ? 0.467 37.334 11.718 1.00 44.66 95 ARG A CA 1
ATOM 728 C C . ARG A 1 95 ? 0.645 38.381 12.830 1.00 44.66 95 ARG A C 1
ATOM 730 O O . ARG A 1 95 ? 0.118 38.174 13.917 1.00 44.66 95 ARG A O 1
ATOM 737 N N . LYS A 1 96 ? 1.306 39.523 12.586 1.00 44.16 96 LYS A N 1
ATOM 738 C CA . LYS A 1 96 ? 1.529 40.561 13.623 1.00 44.16 96 LYS A CA 1
ATOM 739 C C . LYS A 1 96 ? 0.400 41.599 13.766 1.00 44.16 96 LYS A C 1
ATOM 741 O O . LYS A 1 96 ? 0.337 42.271 14.791 1.00 44.16 96 LYS A O 1
ATOM 746 N N . GLY A 1 97 ? -0.512 41.724 12.795 1.00 43.12 97 GLY A N 1
ATOM 747 C CA . GLY A 1 97 ? -1.586 42.735 12.824 1.00 43.12 97 GLY A CA 1
ATOM 748 C C . GLY A 1 97 ? -2.849 42.323 13.592 1.00 43.12 97 GLY A C 1
ATOM 749 O O . GLY A 1 97 ? -3.526 43.170 14.176 1.00 43.12 97 GLY A O 1
ATOM 750 N N . GLN A 1 98 ? -3.162 41.025 13.635 1.00 44.22 98 GLN A N 1
ATOM 751 C CA . GLN A 1 98 ? -4.437 40.535 14.179 1.00 44.22 98 GLN A CA 1
ATOM 752 C C . GLN A 1 98 ? -4.434 40.399 15.715 1.00 44.22 98 GLN A C 1
ATOM 754 O O . GLN A 1 98 ? -5.485 40.480 16.345 1.00 44.22 98 GLN A O 1
ATOM 759 N N . GLN A 1 99 ? -3.261 40.233 16.338 1.00 45.16 99 GLN A N 1
ATOM 760 C CA . GLN A 1 99 ? -3.148 39.953 17.777 1.00 45.16 99 GLN A CA 1
ATOM 761 C C . GLN A 1 99 ? -3.295 41.199 18.669 1.00 45.16 99 GLN A C 1
ATOM 763 O O . GLN A 1 99 ? -3.665 41.071 19.832 1.00 45.16 99 GLN A O 1
ATOM 768 N N . LYS A 1 100 ? -3.092 42.414 18.135 1.00 44.38 100 LYS A N 1
ATOM 769 C CA . LYS A 1 100 ? -3.241 43.665 18.907 1.00 44.38 100 LYS A CA 1
ATOM 770 C C . LYS A 1 100 ? -4.680 44.191 19.013 1.00 44.38 100 LYS A C 1
ATOM 772 O O . LYS A 1 100 ? -4.941 45.004 19.889 1.00 44.38 100 LYS A O 1
ATOM 777 N N . LYS A 1 101 ? -5.628 43.739 18.179 1.00 45.28 101 LYS A N 1
ATOM 778 C CA . LYS A 1 101 ? -7.009 44.275 18.183 1.00 45.28 101 LYS A CA 1
ATOM 779 C C . LYS A 1 101 ? -7.980 43.555 19.129 1.00 45.28 101 LYS A C 1
ATOM 781 O O . LYS A 1 101 ? -8.980 44.152 19.516 1.00 45.28 101 LYS A O 1
ATOM 786 N N . ASN A 1 102 ? -7.685 42.323 19.551 1.00 44.62 102 ASN A N 1
ATOM 787 C CA . ASN A 1 102 ? -8.600 41.541 20.398 1.00 44.62 102 ASN A CA 1
ATOM 788 C C . ASN A 1 102 ? -8.367 41.685 21.910 1.00 44.62 102 ASN A C 1
ATOM 790 O O . ASN A 1 102 ? -9.224 41.274 22.684 1.00 44.62 102 ASN A O 1
ATOM 794 N N . ALA A 1 103 ? -7.267 42.303 22.349 1.00 44.69 103 ALA A N 1
ATOM 795 C CA . ALA A 1 103 ? -6.971 42.479 23.775 1.00 44.69 103 ALA A CA 1
ATOM 796 C C . ALA A 1 103 ? -7.669 43.696 24.419 1.00 44.69 103 ALA A C 1
ATOM 798 O O . ALA A 1 103 ? -7.640 43.841 25.635 1.00 44.69 103 ALA A O 1
ATOM 799 N N . GLN A 1 104 ?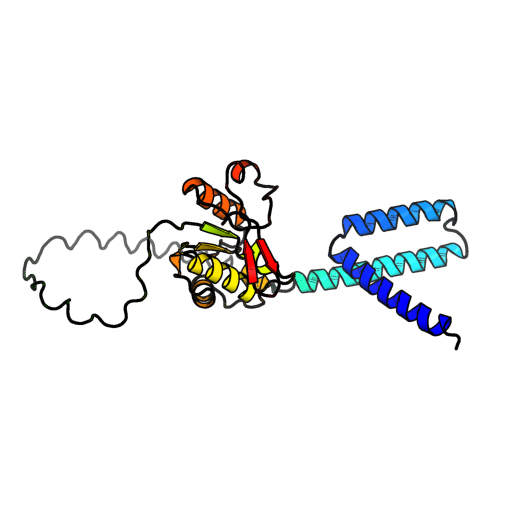 -8.304 44.570 23.628 1.00 46.38 104 GLN A N 1
ATOM 800 C CA . GLN A 1 104 ? -8.808 45.866 24.108 1.00 46.38 104 GLN A CA 1
ATOM 801 C C . GLN A 1 104 ? -10.343 45.972 24.156 1.00 46.38 104 GLN A C 1
ATOM 803 O O . GLN A 1 104 ? -10.876 46.992 24.580 1.00 46.38 104 GLN A O 1
ATOM 808 N N . LYS A 1 105 ? -11.074 44.917 23.763 1.00 47.44 105 LYS A N 1
ATOM 809 C CA . LYS A 1 105 ? -12.552 44.909 23.724 1.00 47.44 105 LYS A CA 1
ATOM 810 C C . LYS A 1 105 ? -13.224 44.160 24.883 1.00 47.44 105 LYS A C 1
ATOM 812 O O . LYS A 1 105 ? -14.445 44.138 24.957 1.00 47.44 105 LYS A O 1
ATOM 817 N N . SER A 1 106 ? -12.452 43.573 25.795 1.00 45.25 106 SER A N 1
ATOM 818 C CA . SER A 1 106 ? -12.944 42.688 26.862 1.00 45.25 106 SER A CA 1
ATOM 819 C C . SER A 1 106 ? -13.175 43.358 28.227 1.00 45.25 106 SER A C 1
ATOM 821 O O . SER A 1 106 ? -13.643 42.686 29.143 1.00 45.25 106 SER A O 1
ATOM 823 N N . THR A 1 107 ? -12.934 44.667 28.380 1.00 43.28 107 THR A N 1
ATOM 824 C CA . THR A 1 107 ? -13.017 45.335 29.703 1.00 43.28 107 THR A CA 1
ATOM 825 C C . THR A 1 107 ? -14.214 46.285 29.869 1.00 43.28 107 THR A C 1
ATOM 827 O O . THR A 1 107 ? -14.505 46.710 30.981 1.00 43.28 107 THR A O 1
ATOM 830 N N . VAL A 1 108 ? -14.991 46.574 28.818 1.00 45.47 108 VAL A N 1
ATOM 831 C CA . VAL A 1 108 ? -16.113 47.538 28.884 1.00 45.47 108 VAL A CA 1
ATOM 832 C C . VAL A 1 108 ? -17.417 46.896 28.414 1.00 45.47 108 VAL A C 1
ATOM 834 O O . VAL A 1 108 ? -17.988 47.304 27.414 1.00 45.47 108 VAL A O 1
ATOM 837 N N . GLN A 1 109 ? -17.886 45.839 29.082 1.00 44.50 109 GLN A N 1
ATOM 838 C CA . GLN A 1 109 ? -19.263 45.346 28.872 1.00 44.50 109 GLN A CA 1
ATOM 839 C C . GLN A 1 109 ? -19.803 44.461 30.009 1.00 44.50 109 GLN A C 1
ATOM 841 O O . GLN A 1 109 ? -20.706 43.654 29.820 1.00 44.50 109 GLN A O 1
ATOM 846 N N . ARG A 1 110 ? -19.288 44.635 31.234 1.00 42.25 110 ARG A N 1
ATOM 847 C CA . ARG A 1 110 ? -19.889 44.088 32.462 1.00 42.25 110 ARG A CA 1
ATOM 848 C C . ARG A 1 110 ? -20.646 45.181 33.218 1.00 42.25 110 ARG A C 1
ATOM 850 O O . ARG A 1 110 ? -20.236 45.581 34.300 1.00 42.25 110 ARG A O 1
ATOM 857 N N . LYS A 1 111 ? -21.736 45.691 32.646 1.00 38.81 111 LYS A N 1
ATOM 858 C CA . LYS A 1 111 ? -22.813 46.349 33.408 1.00 38.81 111 LYS A CA 1
ATOM 859 C C . LYS A 1 111 ? -23.998 46.608 32.487 1.00 38.81 111 LYS A C 1
ATOM 861 O O . LYS A 1 111 ? -23.909 47.423 31.580 1.00 38.81 111 LYS A O 1
ATOM 866 N N . GLY A 1 112 ? -25.103 45.924 32.759 1.00 34.84 112 GLY A N 1
ATOM 867 C CA . GLY A 1 112 ? -26.399 46.228 32.167 1.00 34.84 112 GLY A CA 1
ATOM 868 C C . GLY A 1 112 ? -27.114 44.995 31.634 1.00 34.84 112 GLY A C 1
ATOM 869 O O . GLY A 1 112 ? -26.621 44.338 30.732 1.00 34.84 112 GLY A O 1
ATOM 870 N N . GLN A 1 113 ? -28.318 44.781 32.166 1.00 40.19 113 GLN A N 1
ATOM 871 C CA . GLN A 1 113 ? -29.423 44.011 31.581 1.00 40.19 113 GLN A CA 1
ATOM 872 C C . GLN A 1 113 ? -29.525 42.526 31.960 1.00 40.19 113 GLN A C 1
ATOM 874 O O . GLN A 1 113 ? -29.323 41.605 31.179 1.00 40.19 113 GLN A O 1
ATOM 879 N N . GLN A 1 114 ? -30.026 42.324 33.181 1.00 45.38 114 GLN A N 1
ATOM 880 C CA . GLN A 1 114 ? -31.105 41.365 33.420 1.00 45.38 114 GLN A CA 1
ATOM 881 C C . GLN A 1 114 ? -32.345 41.760 32.595 1.00 45.38 114 GLN A C 1
ATOM 883 O O . GLN A 1 114 ? -32.836 42.876 32.770 1.00 45.38 114 GLN A O 1
ATOM 888 N N . LYS A 1 115 ? -32.887 40.847 31.772 1.00 38.81 115 LYS A N 1
ATOM 889 C CA . LYS A 1 115 ? -34.333 40.532 31.667 1.00 38.81 115 LYS A CA 1
ATOM 890 C C . LYS A 1 115 ? -34.624 39.497 30.563 1.00 38.81 115 LYS A C 1
ATOM 892 O O . LYS A 1 115 ? -34.098 39.586 29.467 1.00 38.81 115 LYS A O 1
ATOM 897 N N . HIS A 1 116 ? -35.574 38.614 30.885 1.00 35.94 116 HIS A N 1
ATOM 898 C CA . HIS A 1 116 ? -36.376 37.730 30.021 1.00 35.94 116 HIS A CA 1
ATOM 899 C C . HIS A 1 116 ? -35.773 36.400 29.529 1.00 35.94 116 HIS A C 1
ATOM 901 O O . HIS A 1 116 ? -34.958 36.323 28.618 1.00 35.94 116 HIS A O 1
ATOM 907 N N . ARG A 1 117 ? -36.291 35.319 30.127 1.00 39.97 117 ARG A N 1
ATOM 908 C CA . ARG A 1 117 ? -36.090 33.905 29.792 1.00 39.97 117 ARG A CA 1
ATOM 909 C C . ARG A 1 117 ? -37.353 33.384 29.086 1.00 39.97 117 ARG A C 1
ATOM 911 O O . ARG A 1 117 ? -38.397 33.373 29.736 1.00 39.97 117 ARG A O 1
ATOM 918 N N . PRO A 1 118 ? -37.297 32.917 27.827 1.00 40.66 118 PRO A N 1
ATOM 919 C CA . PRO A 1 118 ? -38.395 32.156 27.231 1.00 40.66 118 PRO A CA 1
ATOM 920 C C . PRO A 1 118 ? -38.343 30.674 27.642 1.00 40.66 118 PRO A C 1
ATOM 922 O O . PRO A 1 118 ? -37.273 30.104 27.868 1.00 40.66 118 PRO A O 1
ATOM 925 N N . THR A 1 119 ? -39.518 30.061 27.772 1.00 41.03 119 THR A N 1
ATOM 926 C CA . THR A 1 119 ? -39.785 28.738 28.359 1.00 41.03 119 THR A CA 1
ATOM 927 C C . THR A 1 119 ? -39.560 27.541 27.408 1.00 41.03 119 THR A C 1
ATOM 929 O O . THR A 1 119 ? -39.613 27.672 26.185 1.00 41.03 119 THR A O 1
ATOM 932 N N . PRO A 1 120 ? -39.348 26.327 27.959 1.00 45.38 120 PRO A N 1
ATOM 933 C CA . PRO A 1 120 ? -38.843 25.147 27.249 1.00 45.38 120 PRO A CA 1
ATOM 934 C C . PRO A 1 120 ? -39.947 24.288 26.596 1.00 45.38 120 PRO A C 1
ATOM 936 O O . PRO A 1 120 ? -40.031 23.091 26.861 1.00 45.38 120 PRO A O 1
ATOM 939 N N . LYS A 1 121 ? -40.827 24.864 25.761 1.00 43.72 121 LYS A N 1
ATOM 940 C CA . LYS A 1 121 ? -41.926 24.094 25.121 1.00 43.72 121 LYS A CA 1
ATOM 941 C C . LYS A 1 121 ? -42.024 24.152 23.593 1.00 43.72 121 LYS A C 1
ATOM 943 O O . LYS A 1 121 ? -42.881 23.483 23.034 1.00 43.72 121 LYS A O 1
ATOM 948 N N . GLN A 1 122 ? -41.118 24.835 22.892 1.00 45.25 122 GLN A N 1
ATOM 949 C CA . GLN A 1 122 ? -41.165 24.919 21.418 1.00 45.25 122 GLN A CA 1
ATOM 950 C C . GLN A 1 122 ? -40.053 24.150 20.678 1.00 45.25 122 GLN A C 1
ATOM 952 O O . GLN A 1 122 ? -40.019 24.152 19.454 1.00 45.25 122 GLN A O 1
ATOM 957 N N . ARG A 1 123 ? -39.176 23.413 21.380 1.00 43.56 123 ARG A N 1
ATOM 958 C CA . ARG A 1 123 ? -38.051 22.679 20.751 1.00 43.56 123 ARG A CA 1
ATOM 959 C C . ARG A 1 123 ? -38.349 21.221 20.365 1.00 43.56 123 ARG A C 1
ATOM 961 O O . ARG A 1 123 ? -37.424 20.495 20.022 1.00 43.56 123 ARG A O 1
ATOM 968 N N . VAL A 1 124 ? -39.602 20.765 20.454 1.00 45.09 124 VAL A N 1
ATOM 969 C CA . VAL A 1 124 ? -39.943 19.327 20.323 1.00 45.09 124 VAL A CA 1
ATOM 970 C C . VAL A 1 124 ? -40.593 18.970 18.973 1.00 45.09 124 VAL A C 1
ATOM 972 O O . VAL A 1 124 ? -40.686 17.798 18.631 1.00 45.09 124 VAL A O 1
ATOM 975 N N . ALA A 1 125 ? -40.972 19.947 18.144 1.00 43.72 125 ALA A N 1
ATOM 976 C CA . ALA A 1 125 ? -41.760 19.686 16.930 1.00 43.72 125 ALA A CA 1
ATOM 977 C C . ALA A 1 125 ? -40.957 19.545 15.616 1.00 43.72 125 ALA A C 1
ATOM 979 O O . ALA A 1 125 ? -41.554 19.398 14.556 1.00 43.72 125 ALA A O 1
ATOM 980 N N . ALA A 1 126 ? -39.622 19.531 15.653 1.00 42.16 126 ALA A N 1
ATOM 981 C CA . ALA A 1 126 ? -38.782 19.319 14.466 1.00 42.16 126 ALA A CA 1
ATOM 982 C C . ALA A 1 126 ? -37.981 18.012 14.583 1.00 42.16 126 ALA A C 1
ATOM 984 O O . ALA A 1 126 ? -36.754 17.992 14.553 1.00 42.16 126 ALA A O 1
ATOM 985 N N . ARG A 1 127 ? -38.691 16.895 14.771 1.00 50.25 127 ARG A N 1
ATOM 986 C CA . ARG A 1 127 ? -38.127 15.540 14.771 1.00 50.25 127 ARG A CA 1
ATOM 987 C C . ARG A 1 127 ? -38.625 14.806 13.529 1.00 50.25 127 ARG A C 1
ATOM 989 O O . ARG A 1 127 ? -39.648 14.130 13.575 1.00 50.25 127 ARG A O 1
ATOM 996 N N . ARG A 1 128 ? -37.903 14.925 12.411 1.00 49.41 128 ARG A N 1
ATOM 997 C CA . ARG A 1 128 ? -37.995 13.957 11.307 1.00 49.41 128 ARG A CA 1
ATOM 998 C C . ARG A 1 128 ? -36.699 13.935 10.491 1.00 49.41 128 ARG A C 1
ATOM 1000 O O . ARG A 1 128 ? -36.263 14.968 10.003 1.00 49.41 128 ARG A O 1
ATOM 1007 N N . LYS A 1 129 ? -36.149 12.717 10.369 1.00 41.62 129 LYS A N 1
ATOM 1008 C CA . LYS A 1 129 ? -34.861 12.295 9.779 1.00 41.62 129 LYS A CA 1
ATOM 1009 C C . LYS A 1 129 ? -33.618 12.616 10.620 1.00 41.62 129 LYS A C 1
ATOM 1011 O O . LYS A 1 129 ? -32.795 13.443 10.254 1.00 41.62 129 LYS A O 1
ATOM 1016 N N . GLN A 1 130 ? -33.478 11.917 11.747 1.00 39.91 130 GLN A N 1
ATOM 1017 C CA . GLN A 1 130 ? -32.182 11.779 12.416 1.00 39.91 130 GLN A CA 1
ATOM 1018 C C . GLN A 1 130 ? -31.392 10.640 11.740 1.00 39.91 130 GLN A C 1
ATOM 1020 O O . GLN A 1 130 ? -31.961 9.558 11.573 1.00 39.91 130 GLN A O 1
ATOM 1025 N N . PRO A 1 131 ? -30.125 10.864 11.345 1.00 45.56 131 PRO A N 1
ATOM 1026 C CA . PRO A 1 131 ? -29.168 9.795 11.082 1.00 45.56 131 PRO A CA 1
ATOM 1027 C C . PRO A 1 131 ? -29.006 8.947 12.344 1.00 45.56 131 PRO A C 1
ATOM 1029 O O . PRO A 1 131 ? -29.123 9.459 13.457 1.00 45.56 131 PRO A O 1
ATOM 1032 N N . VAL A 1 132 ? -28.764 7.655 12.154 1.00 47.38 132 VAL A N 1
ATOM 1033 C CA . VAL A 1 132 ? -28.559 6.676 13.223 1.00 47.38 132 VAL A CA 1
ATOM 1034 C C . VAL A 1 132 ? -27.523 7.204 14.222 1.00 47.38 132 VAL A C 1
ATOM 1036 O O . VAL A 1 132 ? -26.403 7.544 13.851 1.00 47.38 132 VAL A O 1
ATOM 1039 N N . THR A 1 133 ? -27.929 7.319 15.485 1.00 39.31 133 THR A N 1
ATOM 1040 C CA . THR A 1 133 ? -27.097 7.768 16.605 1.00 39.31 133 THR A CA 1
ATOM 1041 C C . THR A 1 133 ? -25.915 6.803 16.802 1.00 39.31 133 THR A C 1
ATOM 1043 O O . THR A 1 133 ? -26.149 5.592 16.790 1.00 39.31 133 THR A O 1
ATOM 1046 N N . PRO A 1 134 ? -24.670 7.279 17.003 1.00 47.25 134 PRO A N 1
ATOM 1047 C CA . PRO A 1 134 ? -23.515 6.405 17.201 1.00 47.25 134 PRO A CA 1
ATOM 1048 C C . PRO A 1 134 ? -23.646 5.585 18.488 1.00 47.25 134 PRO A C 1
ATOM 1050 O O . PRO A 1 134 ? -23.969 6.117 19.551 1.00 47.25 134 PRO A O 1
ATOM 1053 N N . ILE A 1 135 ? -23.366 4.288 18.397 1.00 47.50 135 ILE A N 1
ATOM 1054 C CA . ILE A 1 135 ? -23.149 3.423 19.557 1.00 47.50 135 ILE A CA 1
ATOM 1055 C C . ILE A 1 135 ? -21.715 3.693 20.044 1.00 47.50 135 ILE A C 1
ATOM 1057 O O . ILE A 1 135 ? -20.773 3.225 19.417 1.00 47.50 135 ILE A O 1
ATOM 1061 N N . GLY A 1 136 ? -21.569 4.452 21.139 1.00 47.19 136 GLY A N 1
ATOM 1062 C CA . GLY A 1 136 ? -20.313 4.663 21.879 1.00 47.19 136 GLY A CA 1
ATOM 1063 C C . GLY A 1 136 ? -19.315 5.634 21.229 1.00 47.19 136 GLY A C 1
ATOM 1064 O O . GLY A 1 136 ? -18.856 5.414 20.116 1.00 47.19 136 GLY A O 1
ATOM 1065 N N . ASP A 1 137 ? -18.928 6.690 21.951 1.00 64.19 137 ASP A N 1
ATOM 1066 C CA . ASP A 1 137 ? -17.998 7.739 21.482 1.00 64.19 137 ASP A CA 1
ATOM 1067 C C . ASP A 1 137 ? -16.555 7.252 21.216 1.00 64.19 137 ASP A C 1
ATOM 1069 O O . ASP A 1 137 ? -15.736 8.005 20.690 1.00 64.19 137 ASP A O 1
ATOM 1073 N N . VAL A 1 138 ? -16.230 6.000 21.555 1.00 67.31 138 VAL A N 1
ATOM 1074 C CA . VAL A 1 138 ? -14.900 5.411 21.351 1.00 67.31 138 VAL A CA 1
ATOM 1075 C C . VAL A 1 138 ? -14.970 4.415 20.189 1.00 67.31 138 VAL A C 1
ATOM 1077 O O . VAL A 1 138 ? -15.781 3.485 20.246 1.00 67.31 138 VAL A O 1
ATOM 1080 N N . PRO A 1 139 ? -14.153 4.572 19.131 1.00 80.44 139 PRO A N 1
ATOM 1081 C CA . PRO A 1 139 ? -14.138 3.620 18.028 1.00 80.44 139 PRO A CA 1
ATOM 1082 C C . PRO A 1 139 ? -13.722 2.240 18.528 1.00 80.44 139 PRO A C 1
ATOM 1084 O O . PRO A 1 139 ? -12.868 2.123 19.398 1.00 80.44 139 PRO A O 1
ATOM 1087 N N . SER A 1 140 ? -14.307 1.184 17.968 1.00 87.94 140 SER A N 1
ATOM 1088 C CA . SER A 1 140 ? -14.013 -0.196 18.372 1.00 87.94 140 SER A CA 1
ATOM 1089 C C . SER A 1 140 ? -12.909 -0.838 17.529 1.00 87.94 140 SER A C 1
ATOM 1091 O O . SER A 1 140 ? -12.475 -1.949 17.828 1.00 87.94 140 SER A O 1
ATOM 1093 N N . VAL A 1 141 ? -12.499 -0.190 16.435 1.00 92.75 141 VAL A N 1
ATOM 1094 C CA . VAL A 1 141 ? -11.454 -0.664 15.523 1.00 92.75 141 VAL A CA 1
ATOM 1095 C C . VAL A 1 141 ? -10.844 0.511 14.761 1.00 92.75 141 VAL A C 1
ATOM 1097 O O . VAL A 1 141 ? -11.552 1.431 14.353 1.00 92.75 141 VAL A O 1
ATOM 1100 N N . VAL A 1 142 ? -9.531 0.471 14.550 1.00 94.06 142 VAL A N 1
ATOM 1101 C CA . VAL A 1 142 ? -8.796 1.454 13.744 1.00 94.06 142 VAL A CA 1
ATOM 1102 C C . VAL A 1 142 ? -8.421 0.826 12.416 1.00 94.06 142 VAL A C 1
ATOM 1104 O O . VAL A 1 142 ? -8.039 -0.340 12.377 1.00 94.06 142 VAL A O 1
ATOM 1107 N N . ILE A 1 143 ? -8.506 1.587 11.334 1.00 94.94 143 ILE A N 1
ATOM 1108 C CA . ILE A 1 143 ? -8.138 1.143 9.992 1.00 94.94 143 ILE A CA 1
ATOM 1109 C C . ILE A 1 143 ? -6.976 1.989 9.489 1.00 94.94 143 ILE A C 1
ATOM 1111 O O . ILE A 1 143 ? -7.053 3.220 9.482 1.00 94.94 143 ILE A O 1
ATOM 1115 N N . ASP A 1 144 ? -5.929 1.315 9.026 1.00 93.94 144 ASP A N 1
ATOM 1116 C CA . ASP A 1 144 ? -4.899 1.910 8.183 1.00 93.94 144 ASP A CA 1
ATOM 1117 C C . ASP A 1 144 ? -5.446 2.032 6.757 1.00 93.94 144 ASP A C 1
ATOM 1119 O O . ASP A 1 144 ? -5.381 1.103 5.947 1.00 93.94 144 ASP A O 1
ATOM 1123 N N . GLY A 1 145 ? -6.078 3.168 6.476 1.00 91.62 145 GLY A N 1
ATOM 1124 C CA . GLY A 1 145 ? -6.772 3.400 5.218 1.00 91.62 145 GLY A CA 1
ATOM 1125 C C . GLY A 1 145 ? -5.826 3.349 4.025 1.00 91.62 145 GLY A C 1
ATOM 1126 O O . GLY A 1 145 ? -6.186 2.779 2.998 1.00 91.62 145 GLY A O 1
ATOM 1127 N N . THR A 1 146 ? -4.605 3.880 4.161 1.00 89.81 146 THR A N 1
ATOM 1128 C CA . THR A 1 146 ? -3.611 3.845 3.080 1.00 89.81 146 THR A CA 1
ATOM 1129 C C . THR A 1 146 ? -3.233 2.416 2.735 1.00 89.81 146 THR A C 1
ATOM 1131 O O . THR A 1 146 ? -3.295 2.060 1.562 1.00 89.81 146 THR A O 1
ATOM 1134 N N . ASN A 1 147 ? -2.917 1.579 3.723 1.00 92.69 147 ASN A N 1
ATOM 1135 C CA . ASN A 1 147 ? -2.583 0.178 3.471 1.00 92.69 147 ASN A CA 1
ATOM 1136 C C . ASN A 1 147 ? -3.763 -0.612 2.885 1.00 92.69 147 ASN A C 1
ATOM 1138 O O . ASN A 1 147 ? -3.588 -1.352 1.916 1.00 92.69 147 ASN A O 1
ATOM 1142 N N . VAL A 1 148 ? -4.962 -0.437 3.448 1.00 92.06 148 VAL A N 1
ATOM 1143 C CA . VAL A 1 148 ? -6.162 -1.177 3.028 1.00 92.06 148 VAL A CA 1
ATOM 1144 C C . VAL A 1 148 ? -6.554 -0.869 1.587 1.00 92.06 148 VAL A C 1
ATOM 1146 O O . VAL A 1 148 ? -6.938 -1.784 0.861 1.00 92.06 148 VAL A O 1
ATOM 1149 N N . MET A 1 149 ? -6.405 0.379 1.135 1.00 92.19 149 MET A N 1
ATOM 1150 C CA . MET A 1 149 ? -6.678 0.742 -0.262 1.00 92.19 149 MET A CA 1
ATOM 1151 C C . MET A 1 149 ? -5.837 -0.054 -1.267 1.00 92.19 149 MET A C 1
ATOM 1153 O O . MET A 1 149 ? -6.266 -0.189 -2.402 1.00 92.19 149 MET A O 1
ATOM 1157 N N . TYR A 1 150 ? -4.676 -0.588 -0.873 1.00 89.88 150 TYR A N 1
ATOM 1158 C CA . TYR A 1 150 ? -3.797 -1.379 -1.742 1.00 89.88 150 TYR A CA 1
ATOM 1159 C C . TYR A 1 150 ? -4.036 -2.895 -1.671 1.00 89.88 150 TYR A C 1
ATOM 1161 O O . TYR A 1 150 ? -3.289 -3.655 -2.291 1.00 89.88 150 TYR A O 1
ATOM 1169 N N . TRP A 1 151 ? -5.038 -3.377 -0.930 1.00 90.06 151 TRP A N 1
ATOM 1170 C CA . TRP A 1 151 ? -5.248 -4.822 -0.759 1.00 90.06 151 TRP A CA 1
ATOM 1171 C C . TRP A 1 151 ? -5.610 -5.563 -2.051 1.00 90.06 151 TRP A C 1
ATOM 1173 O O . TRP A 1 151 ? -5.349 -6.761 -2.130 1.00 90.06 151 TRP A O 1
ATOM 1183 N N . ASP A 1 152 ? -6.143 -4.863 -3.055 1.00 86.19 152 ASP A N 1
ATOM 1184 C CA . ASP A 1 152 ? -6.435 -5.415 -4.388 1.00 86.19 152 ASP A CA 1
ATOM 1185 C C . ASP A 1 152 ? -5.335 -5.087 -5.426 1.00 86.19 152 ASP A C 1
ATOM 1187 O O . ASP A 1 152 ? -5.519 -5.173 -6.636 1.00 86.19 152 ASP A O 1
ATOM 1191 N N . GLY A 1 153 ? -4.148 -4.686 -4.955 1.00 82.50 153 GLY A N 1
ATOM 1192 C CA . GLY A 1 153 ? -2.947 -4.477 -5.770 1.00 82.50 153 GLY A CA 1
ATOM 1193 C C . GLY A 1 153 ? -2.778 -3.074 -6.360 1.00 82.50 153 GLY A C 1
ATOM 1194 O O . GLY A 1 153 ? -1.644 -2.688 -6.649 1.00 82.50 153 GLY A O 1
ATOM 1195 N N . GLN A 1 154 ? -3.849 -2.293 -6.503 1.00 84.75 154 GLN A N 1
ATOM 1196 C CA . GLN A 1 154 ? -3.815 -0.862 -6.839 1.00 84.75 154 GLN A CA 1
ATOM 1197 C C . GLN A 1 154 ? -4.571 -0.067 -5.775 1.00 84.75 154 GLN A C 1
ATOM 1199 O O . GLN A 1 154 ? -5.455 -0.618 -5.128 1.00 84.75 154 GLN A O 1
ATOM 1204 N N . ALA A 1 155 ? -4.223 1.209 -5.587 1.00 87.50 155 ALA A N 1
ATOM 1205 C CA . ALA A 1 155 ? -4.927 2.068 -4.642 1.00 87.50 155 ALA A CA 1
ATOM 1206 C C . ALA A 1 155 ? -6.366 2.305 -5.106 1.00 87.50 155 ALA A C 1
ATOM 1208 O O . ALA A 1 155 ? -6.593 2.972 -6.115 1.00 87.50 155 ALA A O 1
ATOM 1209 N N . ASP A 1 156 ? -7.324 1.792 -4.344 1.00 87.94 156 ASP A N 1
ATOM 1210 C CA . ASP A 1 156 ? -8.739 1.921 -4.659 1.00 87.94 156 ASP A CA 1
ATOM 1211 C C . ASP A 1 156 ? -9.570 2.250 -3.410 1.00 87.94 156 ASP A C 1
ATOM 1213 O O . ASP A 1 156 ? -9.512 1.580 -2.373 1.00 87.94 156 ASP A O 1
ATOM 1217 N N . LEU A 1 157 ? -10.383 3.301 -3.523 1.00 89.62 157 LEU A N 1
ATOM 1218 C CA . LEU A 1 157 ? -11.268 3.749 -2.453 1.00 89.62 157 LEU A CA 1
ATOM 1219 C C . LEU A 1 157 ? -12.434 2.778 -2.242 1.00 89.62 157 LEU A C 1
ATOM 1221 O O . LEU A 1 157 ? -12.916 2.643 -1.114 1.00 89.62 157 LEU A O 1
ATOM 1225 N N . HIS A 1 158 ? -12.874 2.082 -3.294 1.00 90.12 158 HIS A N 1
ATOM 1226 C CA . HIS A 1 158 ? -13.922 1.075 -3.177 1.00 90.12 158 HIS A CA 1
ATOM 1227 C C . HIS A 1 158 ? -13.458 -0.084 -2.287 1.00 90.12 158 HIS A C 1
ATOM 1229 O O . HIS A 1 158 ? -14.179 -0.465 -1.367 1.00 90.12 158 HIS A O 1
ATOM 1235 N N . THR A 1 159 ? -12.225 -0.563 -2.450 1.00 90.12 159 THR A N 1
ATOM 1236 C CA . THR A 1 159 ? -11.617 -1.568 -1.561 1.00 90.12 159 THR A CA 1
ATOM 1237 C C . THR A 1 159 ? -11.707 -1.177 -0.078 1.00 90.12 159 THR A C 1
ATOM 1239 O O . THR A 1 159 ? -12.173 -1.965 0.753 1.00 90.12 159 THR A O 1
ATOM 1242 N N . LEU A 1 160 ? -11.355 0.068 0.261 1.00 93.50 160 LEU A N 1
ATOM 1243 C CA . LEU A 1 160 ? -11.492 0.590 1.625 1.00 93.50 160 LEU A CA 1
ATOM 1244 C C . LEU A 1 160 ? -12.961 0.670 2.072 1.00 93.50 160 LEU A C 1
ATOM 1246 O O . LEU A 1 160 ? -13.278 0.293 3.203 1.00 93.50 160 LEU A O 1
ATOM 1250 N N . ARG A 1 161 ? -13.869 1.098 1.188 1.00 93.00 161 ARG A N 1
ATOM 1251 C CA . ARG A 1 161 ? -15.312 1.154 1.465 1.00 93.00 161 ARG A CA 1
ATOM 1252 C C . ARG A 1 161 ? -15.882 -0.218 1.822 1.00 93.00 161 ARG A C 1
ATOM 1254 O O . ARG A 1 161 ? -16.585 -0.319 2.825 1.00 93.00 161 ARG A O 1
ATOM 1261 N N . VAL A 1 162 ? -15.547 -1.275 1.077 1.00 93.00 162 VAL A N 1
ATOM 1262 C CA . VAL A 1 162 ? -16.071 -2.621 1.370 1.00 93.00 162 VAL A CA 1
ATOM 1263 C C . VAL A 1 162 ? -15.565 -3.130 2.727 1.00 93.00 162 VAL A C 1
ATOM 1265 O O . VAL A 1 162 ? -16.319 -3.766 3.468 1.00 93.00 162 VAL A O 1
ATOM 1268 N N . VAL A 1 163 ? -14.317 -2.827 3.104 1.00 93.12 163 VAL A N 1
ATOM 1269 C CA . VAL A 1 163 ? -13.785 -3.161 4.441 1.00 93.12 163 VAL A CA 1
ATOM 1270 C C . VAL A 1 163 ? -14.541 -2.413 5.542 1.00 93.12 163 VAL A C 1
ATOM 1272 O O . VAL A 1 163 ? -14.935 -3.029 6.536 1.00 93.12 163 VAL A O 1
ATOM 1275 N N . VAL A 1 164 ? -14.791 -1.114 5.359 1.00 94.00 164 VA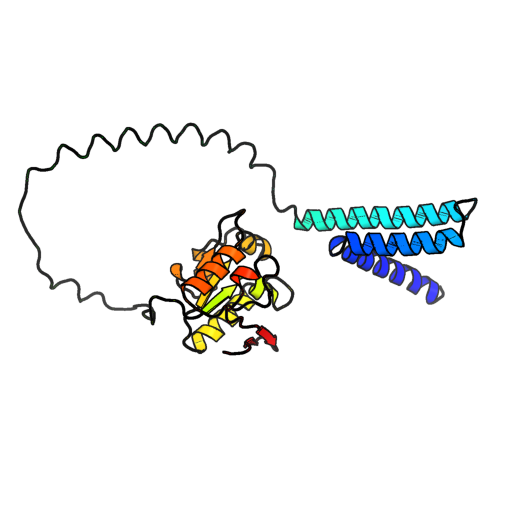L A N 1
ATOM 1276 C CA . VAL A 1 164 ? -15.589 -0.302 6.292 1.00 94.00 164 VAL A CA 1
ATOM 1277 C C . VAL A 1 164 ? -16.998 -0.877 6.447 1.00 94.00 164 VAL A C 1
ATOM 1279 O O . VAL A 1 164 ? -17.427 -1.129 7.575 1.00 94.00 164 VAL A O 1
ATOM 1282 N N . ASP A 1 165 ? -17.681 -1.168 5.340 1.00 92.31 165 ASP A N 1
ATOM 1283 C CA . ASP A 1 165 ? -19.027 -1.751 5.351 1.00 92.31 165 ASP A CA 1
ATOM 1284 C C . ASP A 1 165 ? -19.048 -3.112 6.054 1.00 92.31 165 ASP A C 1
ATOM 1286 O O . ASP A 1 165 ? -19.955 -3.411 6.837 1.00 92.31 165 ASP A O 1
ATOM 1290 N N . LYS A 1 166 ? -18.012 -3.935 5.850 1.00 92.12 166 LYS A N 1
ATOM 1291 C CA . LYS A 1 166 ? -17.881 -5.222 6.540 1.00 92.12 166 LYS A CA 1
ATOM 1292 C C . LYS A 1 166 ? -17.756 -5.050 8.052 1.00 92.12 166 LYS A C 1
ATOM 1294 O O . LYS A 1 166 ? -18.383 -5.811 8.791 1.00 92.12 166 LYS A O 1
ATOM 1299 N N . LEU A 1 167 ? -16.978 -4.077 8.521 1.00 91.56 167 LEU A N 1
ATOM 1300 C CA . LEU A 1 167 ? -16.822 -3.796 9.951 1.00 91.56 167 LEU A CA 1
ATOM 1301 C C . LEU A 1 167 ? -18.113 -3.230 10.557 1.00 91.56 167 LEU A C 1
ATOM 1303 O O . LEU A 1 167 ? -18.556 -3.718 11.597 1.00 91.56 167 LEU A O 1
ATOM 1307 N N . GLN A 1 168 ? -18.773 -2.297 9.869 1.00 90.50 168 GLN A N 1
ATOM 1308 C CA . GLN A 1 168 ? -20.077 -1.771 10.284 1.00 90.50 168 GLN A CA 1
ATOM 1309 C C . GLN A 1 168 ? -21.146 -2.874 10.345 1.00 90.50 168 GLN A C 1
ATOM 1311 O O . GLN A 1 168 ? -21.922 -2.925 11.298 1.00 90.50 168 GLN A O 1
ATOM 1316 N N . SER A 1 169 ? -21.142 -3.822 9.396 1.00 89.62 169 SER A N 1
ATOM 1317 C CA . SER A 1 169 ? -22.060 -4.977 9.398 1.00 89.62 169 SER A CA 1
ATOM 1318 C C . SER A 1 169 ? -21.859 -5.930 10.584 1.00 89.62 169 SER A C 1
ATOM 1320 O O . SER A 1 169 ? -22.757 -6.697 10.915 1.00 89.62 169 SER A O 1
ATOM 1322 N N . LYS A 1 170 ? -20.690 -5.873 11.235 1.00 87.44 170 LYS A N 1
ATOM 1323 C CA . LYS A 1 170 ? -20.366 -6.594 12.476 1.00 87.44 170 LYS A CA 1
ATOM 1324 C C . LYS A 1 170 ? -20.645 -5.755 13.735 1.00 87.44 170 LYS A C 1
ATOM 1326 O O . LYS A 1 170 ? -20.170 -6.111 14.808 1.00 87.44 170 LYS A O 1
ATOM 1331 N N . ASN A 1 171 ? -21.371 -4.638 13.611 1.00 88.06 171 ASN A N 1
ATOM 1332 C CA . ASN A 1 171 ? -21.634 -3.672 14.684 1.00 88.06 171 ASN A CA 1
ATOM 1333 C C . ASN A 1 171 ? -20.365 -3.044 15.295 1.00 88.06 171 ASN A C 1
ATOM 1335 O O . ASN A 1 171 ? -20.392 -2.579 16.433 1.00 88.06 171 ASN A O 1
ATOM 1339 N N . LEU A 1 172 ? -19.260 -3.004 14.543 1.00 89.31 172 LEU A N 1
ATOM 1340 C CA . LEU A 1 172 ? -18.045 -2.298 14.943 1.00 89.31 172 LEU A CA 1
ATOM 1341 C C . LEU A 1 172 ? -18.105 -0.841 14.464 1.00 89.31 172 LEU A C 1
ATOM 1343 O O . LEU A 1 172 ? -18.637 -0.552 13.393 1.00 89.31 172 LEU A O 1
ATOM 1347 N N . SER A 1 173 ? -17.531 0.068 15.250 1.00 90.81 173 SER A N 1
ATOM 1348 C CA . SER A 1 173 ? -17.357 1.485 14.920 1.00 90.81 173 SER A CA 1
ATOM 1349 C C . SER A 1 173 ? -15.927 1.716 14.414 1.00 90.81 173 SER A C 1
ATOM 1351 O O . SER A 1 173 ? -15.002 1.770 15.233 1.00 90.81 173 SER A O 1
ATOM 1353 N N . PRO A 1 174 ? -15.704 1.782 13.086 1.00 93.56 174 PRO A N 1
ATOM 1354 C CA . PRO A 1 174 ? -14.374 1.982 12.531 1.00 93.56 174 PRO A CA 1
ATOM 1355 C C . PRO A 1 174 ? -13.929 3.444 12.606 1.00 93.56 174 PRO A C 1
ATOM 1357 O O . PRO A 1 174 ? -14.719 4.356 12.365 1.00 93.56 174 PRO A O 1
ATOM 1360 N N . HIS A 1 175 ? -12.637 3.646 12.862 1.00 94.19 175 HIS A N 1
ATOM 1361 C CA . HIS A 1 175 ? -11.947 4.924 12.686 1.00 94.19 175 HIS A CA 1
ATOM 1362 C C . HIS A 1 175 ? -10.822 4.773 11.667 1.00 94.19 175 HIS A C 1
ATOM 1364 O O . HIS A 1 175 ? -9.928 3.948 11.846 1.00 94.19 175 HIS A O 1
ATOM 1370 N N . VAL A 1 176 ? -10.852 5.558 10.598 1.00 94.44 176 VAL A N 1
ATOM 1371 C CA . VAL A 1 176 ? -9.932 5.436 9.463 1.00 94.44 176 VAL A CA 1
ATOM 1372 C C . VAL A 1 176 ? -8.852 6.503 9.547 1.00 94.44 176 VAL A C 1
ATOM 1374 O O . VAL A 1 176 ? -9.163 7.693 9.598 1.00 94.44 176 VAL A O 1
ATOM 1377 N N . PHE A 1 177 ? -7.587 6.092 9.504 1.00 93.31 177 PHE A N 1
ATOM 1378 C CA . PHE A 1 177 ? -6.463 7.004 9.303 1.00 93.31 177 PHE A CA 1
ATOM 1379 C C . PHE A 1 177 ? -5.973 6.919 7.863 1.00 93.31 177 PHE A C 1
ATOM 1381 O O . PHE A 1 177 ? -5.829 5.834 7.304 1.00 93.31 177 PHE A O 1
ATOM 1388 N N . LEU A 1 178 ? -5.716 8.076 7.272 1.00 91.12 178 LEU A N 1
ATOM 1389 C CA . LEU A 1 178 ? -5.197 8.224 5.919 1.00 91.12 178 LEU A CA 1
ATOM 1390 C C . LEU A 1 178 ? -3.944 9.088 5.969 1.00 91.12 178 LEU A C 1
ATOM 1392 O O . LEU A 1 178 ? -3.893 10.081 6.698 1.00 91.12 178 LEU A O 1
ATOM 1396 N N . ASP A 1 179 ? -2.949 8.733 5.168 1.00 88.25 179 ASP A N 1
ATOM 1397 C CA . ASP A 1 179 ? -1.785 9.586 4.968 1.00 88.25 179 ASP A CA 1
ATOM 1398 C C . ASP A 1 179 ? -2.166 10.790 4.083 1.00 88.25 179 ASP A C 1
ATOM 1400 O O . ASP A 1 179 ? -3.097 10.757 3.273 1.00 88.25 179 ASP A O 1
ATOM 1404 N N . ALA A 1 180 ? -1.416 11.881 4.182 1.00 80.56 180 ALA A N 1
ATOM 1405 C CA . ALA A 1 180 ? -1.534 13.007 3.268 1.00 80.56 180 ALA A CA 1
ATOM 1406 C C . ALA A 1 180 ? -1.308 12.592 1.801 1.00 80.56 180 ALA A C 1
ATOM 1408 O O . ALA A 1 180 ? -1.793 13.271 0.892 1.00 80.56 180 ALA A O 1
ATOM 1409 N N . SER A 1 181 ? -0.565 11.508 1.561 1.00 80.62 181 SER A N 1
ATOM 1410 C CA . SER A 1 181 ? -0.332 10.928 0.236 1.00 80.62 181 SER A CA 1
ATOM 1411 C C . SER A 1 181 ? -1.550 10.182 -0.330 1.00 80.62 181 SER A C 1
ATOM 1413 O O . SER A 1 181 ? -1.673 10.085 -1.550 1.00 80.62 181 SER A O 1
ATOM 1415 N N . SER A 1 182 ? -2.505 9.742 0.501 1.00 80.81 182 SER A N 1
ATOM 1416 C CA . SER A 1 182 ? -3.663 8.924 0.097 1.00 80.81 182 SER A CA 1
ATOM 1417 C C . SER A 1 182 ? -4.471 9.524 -1.057 1.00 80.81 182 SER A C 1
ATOM 1419 O O . SER A 1 182 ? -4.819 8.826 -2.004 1.00 80.81 182 SER A O 1
ATOM 1421 N N . ARG A 1 183 ? -4.702 10.841 -1.041 1.00 81.25 183 ARG A N 1
ATOM 1422 C CA . ARG A 1 183 ? -5.389 11.558 -2.133 1.00 81.25 183 ARG A CA 1
ATOM 1423 C C . ARG A 1 183 ? -4.623 11.507 -3.464 1.00 81.25 183 ARG A C 1
ATOM 1425 O O . ARG A 1 183 ? -5.217 11.504 -4.534 1.00 81.25 183 ARG A O 1
ATOM 1432 N N . HIS A 1 184 ? -3.291 11.464 -3.404 1.00 79.19 184 HIS A N 1
ATOM 1433 C CA . HIS A 1 184 ? -2.440 11.358 -4.587 1.00 79.19 184 HIS A CA 1
ATOM 1434 C C . HIS A 1 184 ? -2.459 9.937 -5.151 1.00 79.19 184 HIS A C 1
ATOM 1436 O O . HIS A 1 184 ? -2.474 9.783 -6.367 1.00 79.19 184 HIS A O 1
ATOM 1442 N N . HIS A 1 185 ? -2.532 8.926 -4.283 1.00 80.00 185 HIS A N 1
ATOM 1443 C CA . HIS A 1 185 ? -2.677 7.528 -4.689 1.00 80.00 185 HIS A CA 1
ATOM 1444 C C . HIS A 1 185 ? -4.000 7.253 -5.415 1.00 80.00 185 HIS A C 1
ATOM 1446 O O . HIS A 1 185 ? -4.019 6.461 -6.347 1.00 80.00 185 HIS A O 1
ATOM 1452 N N . LEU A 1 186 ? -5.072 7.962 -5.055 1.00 78.12 186 LEU A N 1
ATOM 1453 C CA . LEU A 1 186 ? -6.374 7.869 -5.725 1.00 78.12 186 LEU A CA 1
ATOM 1454 C C . LEU A 1 186 ? -6.500 8.755 -6.978 1.00 78.12 186 LEU A C 1
ATOM 1456 O O . LEU A 1 186 ? -7.537 8.747 -7.632 1.00 78.12 186 LEU A O 1
ATOM 1460 N N . GLY A 1 187 ? -5.481 9.557 -7.305 1.00 72.81 187 GLY A N 1
ATOM 1461 C CA . GLY A 1 187 ? -5.530 10.487 -8.439 1.00 72.81 187 GLY A CA 1
ATOM 1462 C C . GLY A 1 187 ? -6.474 11.685 -8.257 1.00 72.81 187 GLY A C 1
ATOM 1463 O O . GLY A 1 187 ? -6.616 12.482 -9.183 1.00 72.81 187 GLY A O 1
ATOM 1464 N N . ASP A 1 188 ? -7.068 11.866 -7.073 1.00 73.62 188 ASP A N 1
ATOM 1465 C CA . ASP A 1 188 ? -8.055 12.911 -6.798 1.00 73.62 188 ASP A CA 1
ATOM 1466 C C . ASP A 1 188 ? -7.587 13.853 -5.678 1.00 73.62 188 ASP A C 1
ATOM 1468 O O . ASP A 1 188 ? -7.634 13.552 -4.485 1.00 73.62 188 ASP A O 1
ATOM 1472 N N . LYS A 1 189 ? -7.143 15.051 -6.078 1.00 66.25 189 LYS A N 1
ATOM 1473 C CA . LYS A 1 189 ? -6.658 16.097 -5.163 1.00 66.25 189 LYS A CA 1
ATOM 1474 C C . LYS A 1 189 ? -7.785 16.843 -4.441 1.00 66.25 189 LYS A C 1
ATOM 1476 O O . LYS A 1 189 ? -7.472 17.639 -3.556 1.00 66.25 189 LYS A O 1
ATOM 1481 N N . SER A 1 190 ? -9.045 16.631 -4.822 1.00 68.31 190 SER A N 1
ATOM 1482 C CA . SER A 1 190 ? -10.201 17.266 -4.179 1.00 68.31 190 SER A CA 1
ATOM 1483 C C . SER A 1 190 ? -10.615 16.571 -2.879 1.00 68.31 190 SER A C 1
ATOM 1485 O O . SER A 1 190 ? -11.323 17.170 -2.073 1.00 68.31 190 SER A O 1
ATOM 1487 N N . LEU A 1 191 ? -10.120 15.350 -2.638 1.00 74.06 191 LEU A N 1
ATOM 1488 C CA . LEU A 1 191 ? -10.441 14.576 -1.446 1.00 74.06 191 LEU A CA 1
ATOM 1489 C C . LEU A 1 191 ? -9.810 15.186 -0.186 1.00 74.06 191 LEU A C 1
ATOM 1491 O O . LEU A 1 191 ? -8.605 15.076 0.067 1.00 74.06 191 LEU A O 1
ATOM 1495 N N . ASP A 1 192 ? -10.658 15.809 0.626 1.00 80.31 192 ASP A N 1
ATOM 1496 C CA . ASP A 1 192 ? -10.379 16.206 2.003 1.00 80.31 192 ASP A CA 1
ATOM 1497 C C . ASP A 1 192 ? -10.998 15.214 3.009 1.00 80.31 192 ASP A C 1
ATOM 1499 O O . ASP A 1 192 ? -11.653 14.241 2.636 1.00 80.31 192 ASP A O 1
ATOM 1503 N N . GLN A 1 193 ? -10.788 15.440 4.310 1.00 82.31 193 GLN A N 1
ATOM 1504 C CA . GLN A 1 193 ? -11.322 14.571 5.369 1.00 82.31 193 GLN A CA 1
ATOM 1505 C C . GLN A 1 193 ? -12.845 14.373 5.265 1.00 82.31 193 GLN A C 1
ATOM 1507 O O . GLN A 1 193 ? -13.334 13.268 5.493 1.00 82.31 193 GLN A O 1
ATOM 1512 N N . TYR A 1 194 ? -13.592 15.420 4.905 1.00 83.62 194 TYR A N 1
ATOM 1513 C CA . TYR A 1 194 ? -15.048 15.357 4.766 1.00 83.62 194 TYR A CA 1
ATOM 1514 C C . TYR A 1 194 ? -15.464 14.543 3.541 1.00 83.62 194 TYR A C 1
ATOM 1516 O O . TYR A 1 194 ? -16.401 13.751 3.620 1.00 83.62 194 TYR A O 1
ATOM 1524 N N . SER A 1 195 ? -14.742 14.697 2.435 1.00 84.94 195 SER A N 1
ATOM 1525 C CA . SER A 1 195 ? -14.975 13.972 1.186 1.00 84.94 195 SER A CA 1
ATOM 1526 C C . SER A 1 195 ? -14.647 12.487 1.339 1.00 84.94 195 SER A C 1
ATOM 1528 O O . SER A 1 195 ? -15.431 11.644 0.908 1.00 84.94 195 SER A O 1
ATOM 1530 N N . PHE A 1 196 ? -13.554 12.150 2.036 1.00 86.94 196 PHE A N 1
ATOM 1531 C CA . PHE A 1 196 ? -13.252 10.767 2.417 1.00 86.94 196 PHE A CA 1
ATOM 1532 C C . PHE A 1 196 ? -14.335 10.181 3.320 1.00 86.94 196 PHE A C 1
ATOM 1534 O O . PHE A 1 196 ? -14.802 9.078 3.063 1.00 86.94 196 PHE A O 1
ATOM 1541 N N . ALA A 1 197 ? -14.773 10.913 4.346 1.00 87.75 197 ALA A N 1
ATOM 1542 C CA . ALA A 1 197 ? -15.844 10.451 5.225 1.00 87.75 197 ALA A CA 1
ATOM 1543 C C . ALA A 1 197 ? -17.145 10.191 4.451 1.00 87.75 197 ALA A C 1
ATOM 1545 O O . ALA A 1 197 ? -17.747 9.129 4.605 1.00 87.75 197 ALA A O 1
ATOM 1546 N N . ALA A 1 198 ? -17.526 11.101 3.551 1.00 85.94 198 ALA A N 1
ATOM 1547 C CA . ALA A 1 198 ? -18.698 10.941 2.697 1.00 85.94 198 ALA A CA 1
ATOM 1548 C C . ALA A 1 198 ? -18.582 9.717 1.776 1.00 85.94 198 ALA A C 1
ATOM 1550 O O . ALA A 1 198 ? -19.502 8.900 1.729 1.00 85.94 198 ALA A O 1
ATOM 1551 N N . ALA A 1 199 ? -17.446 9.549 1.094 1.00 86.19 199 ALA A N 1
ATOM 1552 C CA . ALA A 1 199 ? -17.207 8.409 0.212 1.00 86.19 199 ALA A CA 1
ATOM 1553 C C . ALA A 1 199 ? -17.164 7.073 0.972 1.00 86.19 199 ALA A C 1
ATOM 1555 O O . ALA A 1 199 ? -17.596 6.045 0.452 1.00 86.19 199 ALA A O 1
ATOM 1556 N N . LEU A 1 200 ? -16.686 7.094 2.219 1.00 88.62 200 LEU A N 1
ATOM 1557 C CA . LEU A 1 200 ? -16.616 5.933 3.099 1.00 88.62 200 LEU A CA 1
ATOM 1558 C C . LEU A 1 200 ? -17.899 5.675 3.888 1.00 88.62 200 LEU A C 1
ATOM 1560 O O . LEU A 1 200 ? -17.919 4.703 4.637 1.00 88.62 200 LEU A O 1
ATOM 1564 N N . GLY A 1 201 ? -18.947 6.497 3.754 1.00 88.06 201 GLY A N 1
ATOM 1565 C CA . GLY A 1 201 ? -20.176 6.381 4.551 1.00 88.06 201 GLY A CA 1
ATOM 1566 C C . GLY A 1 201 ? -19.950 6.520 6.063 1.00 88.06 201 GLY A C 1
ATOM 1567 O O . GLY A 1 201 ? -20.675 5.920 6.858 1.00 88.06 201 GLY A O 1
ATOM 1568 N N . LEU A 1 202 ? -18.925 7.276 6.458 1.00 89.69 202 LEU A N 1
ATOM 1569 C CA . LEU A 1 202 ? -18.524 7.511 7.843 1.00 89.69 202 LEU A CA 1
ATOM 1570 C C . LEU A 1 202 ? -18.818 8.947 8.269 1.00 89.69 202 LEU A C 1
ATOM 1572 O O . LEU A 1 202 ? -18.917 9.861 7.449 1.00 89.69 202 LEU A O 1
ATOM 1576 N N . ALA A 1 203 ? -18.933 9.164 9.578 1.00 87.56 203 ALA A N 1
ATOM 1577 C CA . ALA A 1 203 ? -18.978 10.516 10.109 1.00 87.56 203 ALA A CA 1
ATOM 1578 C C . ALA A 1 203 ? -17.582 11.176 10.005 1.00 87.56 203 ALA A C 1
ATOM 1580 O O . ALA A 1 203 ? -16.568 10.487 10.126 1.00 87.56 203 ALA A O 1
ATOM 1581 N N . PRO A 1 204 ? -17.479 12.509 9.823 1.00 85.00 204 PRO A N 1
ATOM 1582 C CA . PRO A 1 204 ? -16.182 13.181 9.675 1.00 85.00 204 PRO A CA 1
ATOM 1583 C C . PRO A 1 204 ? -15.214 12.970 10.846 1.00 85.00 204 PRO A C 1
ATOM 1585 O O . PRO A 1 204 ? -14.003 13.007 10.654 1.00 85.00 204 PRO A O 1
ATOM 1588 N N . ASN A 1 205 ? -15.730 12.731 12.054 1.00 85.75 205 ASN A N 1
ATOM 1589 C CA . ASN A 1 205 ? -14.933 12.426 13.244 1.00 85.75 205 ASN A CA 1
ATOM 1590 C C . ASN A 1 205 ? -14.378 10.992 13.269 1.00 85.75 205 ASN A C 1
ATOM 1592 O O . ASN A 1 205 ? -13.518 10.720 14.094 1.00 85.75 205 ASN A O 1
ATOM 1596 N N . GLN A 1 206 ? -14.846 10.103 12.389 1.00 89.19 206 GLN A N 1
ATOM 1597 C CA . GLN A 1 206 ? -14.351 8.731 12.226 1.00 89.19 206 GLN A CA 1
ATOM 1598 C C . GLN A 1 206 ? -13.283 8.619 11.130 1.00 89.19 206 GLN A C 1
ATOM 1600 O O . GLN A 1 206 ? -12.823 7.523 10.821 1.00 89.19 206 GLN A O 1
ATOM 1605 N N . VAL A 1 207 ? -12.900 9.733 10.506 1.00 91.25 207 VAL A N 1
ATOM 1606 C CA . VAL A 1 207 ? -11.838 9.780 9.500 1.00 91.25 207 VAL A CA 1
ATOM 1607 C C . VAL A 1 207 ? -10.810 10.808 9.933 1.00 91.25 207 VAL A C 1
ATOM 1609 O O . VAL A 1 207 ? -11.148 11.918 10.331 1.00 91.25 207 VAL A O 1
ATOM 1612 N N . THR A 1 208 ? -9.535 10.456 9.865 1.00 90.06 208 THR A N 1
ATOM 1613 C CA . THR A 1 208 ? -8.421 11.357 10.154 1.00 90.06 208 THR A CA 1
ATOM 1614 C C . THR A 1 208 ? -7.444 11.317 8.996 1.00 90.06 208 THR A C 1
ATOM 1616 O O . THR A 1 208 ? -6.834 10.289 8.723 1.00 90.06 208 THR A O 1
ATOM 1619 N N . VAL A 1 209 ? -7.291 12.451 8.315 1.00 88.81 209 VAL A N 1
ATOM 1620 C CA . VAL A 1 209 ? -6.242 12.631 7.309 1.00 88.81 209 VAL A CA 1
ATOM 1621 C C . VAL A 1 209 ? -5.051 13.272 8.008 1.00 88.81 209 VAL A C 1
ATOM 1623 O O . VAL A 1 209 ? -5.144 14.402 8.495 1.00 88.81 209 VAL A O 1
ATOM 1626 N N . CYS A 1 210 ? -3.944 12.544 8.095 1.00 85.00 210 CYS A N 1
ATOM 1627 C CA . CYS A 1 210 ? -2.734 13.033 8.734 1.00 85.00 210 CYS A CA 1
ATOM 1628 C C . CYS A 1 210 ? -2.149 14.227 7.951 1.00 85.00 210 CYS A C 1
ATOM 1630 O O . CYS A 1 210 ? -2.234 14.269 6.718 1.00 85.00 210 CYS A O 1
ATOM 1632 N N . PRO A 1 211 ? -1.565 15.229 8.636 1.00 75.56 211 PRO A N 1
ATOM 1633 C CA . PRO A 1 211 ? -0.908 16.349 7.971 1.00 75.56 211 PRO A CA 1
ATOM 1634 C C . PRO A 1 211 ? 0.220 15.903 7.031 1.00 75.56 211 PRO A C 1
ATOM 1636 O O . PRO A 1 211 ? 0.886 14.892 7.250 1.00 75.56 211 PRO A O 1
ATOM 1639 N N . ALA A 1 212 ? 0.498 16.702 6.000 1.00 69.94 212 ALA A N 1
ATOM 1640 C CA . ALA A 1 212 ? 1.649 16.454 5.136 1.00 69.94 212 ALA A CA 1
ATOM 1641 C C . ALA A 1 212 ? 2.957 16.474 5.945 1.00 69.94 212 ALA A C 1
ATOM 1643 O O . ALA A 1 212 ? 3.103 17.287 6.856 1.00 69.94 212 ALA A O 1
ATOM 1644 N N . GLN A 1 213 ? 3.909 15.611 5.569 1.00 64.31 213 GLN A N 1
ATOM 1645 C CA . GLN A 1 213 ? 5.208 15.454 6.246 1.00 64.31 213 GLN A CA 1
ATOM 1646 C C . GLN A 1 213 ? 5.112 14.900 7.679 1.00 64.31 213 GLN A C 1
ATOM 1648 O O . GLN A 1 213 ? 6.059 15.034 8.452 1.00 64.31 213 GLN A O 1
ATOM 1653 N N . THR A 1 214 ? 3.989 14.272 8.037 1.00 63.91 214 THR A N 1
ATOM 1654 C CA . THR A 1 214 ? 3.849 13.524 9.290 1.00 63.91 214 THR A CA 1
ATOM 1655 C C . THR A 1 214 ? 3.646 12.042 9.004 1.00 63.91 214 THR A C 1
ATOM 1657 O O . THR A 1 214 ? 2.965 11.687 8.049 1.00 63.91 214 THR A O 1
ATOM 1660 N N . GLU A 1 215 ? 4.253 11.173 9.812 1.00 76.31 215 GLU A N 1
ATOM 1661 C CA . GLU A 1 215 ? 4.077 9.725 9.674 1.00 76.31 215 GLU A CA 1
ATOM 1662 C C . GLU A 1 215 ? 2.705 9.308 10.212 1.00 76.31 215 GLU A C 1
ATOM 1664 O O . GLU A 1 215 ? 2.489 9.308 11.428 1.00 76.31 215 GLU A O 1
ATOM 1669 N N . ALA A 1 216 ? 1.784 8.939 9.319 1.00 82.31 216 ALA A N 1
ATOM 1670 C CA . ALA A 1 216 ? 0.444 8.485 9.688 1.00 82.31 216 ALA A CA 1
ATOM 1671 C C . ALA A 1 216 ? 0.475 7.278 10.644 1.00 82.31 216 ALA A C 1
ATOM 1673 O O . ALA A 1 216 ? -0.279 7.247 11.620 1.00 82.31 216 ALA A O 1
ATOM 1674 N N . ASP A 1 217 ? 1.419 6.356 10.441 1.00 85.56 217 ASP A N 1
ATOM 1675 C CA . ASP A 1 217 ? 1.613 5.156 11.262 1.00 85.56 217 ASP A CA 1
ATOM 1676 C C . ASP A 1 217 ? 1.817 5.492 12.740 1.00 85.56 217 ASP A C 1
ATOM 1678 O O . ASP A 1 217 ? 1.249 4.852 13.624 1.00 85.56 217 ASP A O 1
ATOM 1682 N N . ALA A 1 218 ? 2.593 6.538 13.040 1.00 86.69 218 ALA A N 1
ATOM 1683 C CA . ALA A 1 218 ? 2.852 6.934 14.418 1.00 86.69 218 ALA A CA 1
ATOM 1684 C C . ALA A 1 218 ? 1.579 7.443 15.115 1.00 86.69 218 ALA A C 1
ATOM 1686 O O . ALA A 1 218 ? 1.380 7.152 16.297 1.00 86.69 218 ALA A O 1
ATOM 1687 N N . PHE A 1 219 ? 0.718 8.178 14.404 1.00 87.69 219 PHE A N 1
ATOM 1688 C CA . PHE A 1 219 ? -0.565 8.651 14.936 1.00 87.69 219 PHE A CA 1
ATOM 1689 C C . PHE A 1 219 ? -1.553 7.501 15.111 1.00 87.69 219 PHE A C 1
ATOM 1691 O O . PHE A 1 219 ? -2.133 7.362 16.188 1.00 87.69 219 PHE A O 1
ATOM 1698 N N . LEU A 1 220 ? -1.688 6.652 14.092 1.00 91.44 220 LEU A N 1
ATOM 1699 C CA . LEU A 1 220 ? -2.558 5.480 14.113 1.00 91.44 220 LEU A CA 1
ATOM 1700 C C . LEU A 1 220 ? -2.194 4.534 15.264 1.00 91.44 220 LEU A C 1
ATOM 1702 O O . LEU A 1 220 ? -3.068 4.143 16.038 1.00 91.44 220 LEU A O 1
ATOM 1706 N N . LEU A 1 221 ? -0.909 4.195 15.425 1.00 90.81 221 LEU A N 1
ATOM 1707 C CA . LEU A 1 221 ? -0.466 3.252 16.458 1.00 90.81 221 LEU A CA 1
ATOM 1708 C C . LEU A 1 221 ? -0.618 3.827 17.867 1.00 90.81 221 LEU A C 1
ATOM 1710 O O . LEU A 1 221 ? -1.004 3.100 18.783 1.00 90.81 221 LEU A O 1
ATOM 1714 N N . ARG A 1 222 ? -0.346 5.126 18.058 1.00 89.19 222 ARG A N 1
ATOM 1715 C CA . ARG A 1 222 ? -0.591 5.800 19.346 1.00 89.19 222 ARG A CA 1
ATOM 1716 C C . ARG A 1 222 ? -2.071 5.785 19.692 1.00 89.19 222 ARG A C 1
ATOM 1718 O O . ARG A 1 222 ? -2.420 5.346 20.781 1.00 89.19 222 ARG A O 1
ATOM 1725 N N . PHE A 1 223 ? -2.925 6.166 18.745 1.00 88.94 223 PHE A N 1
ATOM 1726 C CA . PHE A 1 223 ? -4.370 6.175 18.936 1.00 88.94 223 PHE A CA 1
ATOM 1727 C C . PHE A 1 223 ? -4.911 4.780 19.276 1.00 88.94 223 PHE A C 1
ATOM 1729 O O . PHE A 1 223 ? -5.680 4.625 20.225 1.00 88.94 223 PHE A O 1
ATOM 1736 N N . ALA A 1 224 ? -4.467 3.747 18.557 1.00 91.19 224 ALA A N 1
ATOM 1737 C CA . AL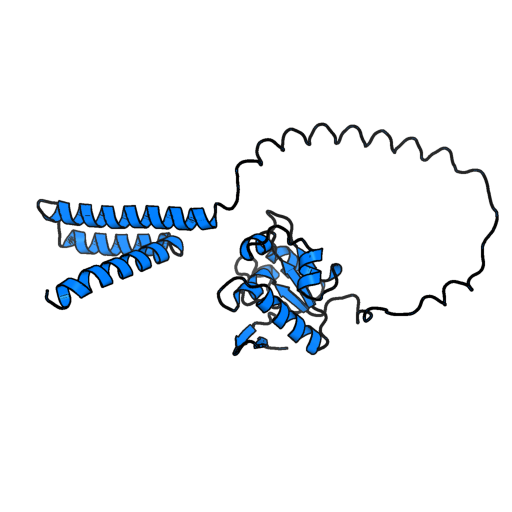A A 1 224 ? -4.868 2.371 18.831 1.00 91.19 224 ALA A CA 1
ATOM 1738 C C . ALA A 1 224 ? -4.410 1.887 20.215 1.00 91.19 224 ALA A C 1
ATOM 1740 O O . ALA A 1 224 ? -5.153 1.195 20.911 1.00 91.19 224 ALA A O 1
ATOM 1741 N N . LYS A 1 225 ? -3.203 2.279 20.637 1.00 89.75 225 LYS A N 1
ATOM 1742 C CA . LYS A 1 225 ? -2.622 1.899 21.930 1.00 89.75 225 LYS A CA 1
ATOM 1743 C C . LYS A 1 225 ? -3.274 2.607 23.105 1.00 89.75 225 LYS A C 1
ATOM 1745 O O . LYS A 1 225 ? -3.570 1.958 24.101 1.00 89.75 225 LYS A O 1
ATOM 1750 N N . GLU A 1 226 ? -3.518 3.906 22.982 1.00 89.06 226 GLU A N 1
ATOM 1751 C CA . GLU A 1 226 ? -4.185 4.713 24.009 1.00 89.06 226 GLU A CA 1
ATOM 1752 C C . GLU A 1 226 ? -5.617 4.232 24.267 1.00 89.06 226 GLU A C 1
ATOM 1754 O O . GLU A 1 226 ? -6.058 4.214 25.413 1.00 89.06 226 GLU A O 1
ATOM 1759 N N . ASN A 1 227 ? -6.312 3.776 23.221 1.00 86.62 227 ASN A N 1
ATOM 1760 C CA . ASN A 1 227 ? -7.685 3.279 23.324 1.00 86.62 227 ASN A CA 1
ATOM 1761 C C . ASN A 1 227 ? -7.780 1.748 23.480 1.00 86.62 227 ASN A C 1
ATOM 1763 O O . ASN A 1 227 ? -8.876 1.225 23.661 1.00 86.62 227 ASN A O 1
ATOM 1767 N N . ASN A 1 228 ? -6.655 1.023 23.433 1.00 88.38 228 ASN A N 1
ATOM 1768 C CA . ASN A 1 228 ? -6.583 -0.443 23.474 1.00 88.38 228 ASN A CA 1
ATOM 1769 C C . ASN A 1 228 ? -7.505 -1.141 22.451 1.00 88.38 228 ASN A C 1
ATOM 1771 O O . ASN A 1 228 ? -8.247 -2.071 22.774 1.00 88.38 228 ASN A O 1
ATOM 1775 N N . ILE A 1 229 ? -7.458 -0.678 21.204 1.00 91.62 229 ILE A N 1
ATOM 1776 C CA . ILE A 1 229 ? -8.325 -1.145 20.115 1.00 91.62 229 ILE A CA 1
ATOM 1777 C C . ILE A 1 229 ? -7.531 -1.825 18.995 1.00 91.62 229 ILE A C 1
ATOM 1779 O O . ILE A 1 229 ? -6.364 -1.495 18.768 1.00 91.62 229 ILE A O 1
ATOM 1783 N N . PRO A 1 230 ? -8.136 -2.800 18.290 1.00 92.38 230 PRO A N 1
ATOM 1784 C CA . PRO A 1 230 ? -7.479 -3.498 17.196 1.00 92.38 230 PRO A CA 1
ATOM 1785 C C . PRO A 1 230 ? -7.219 -2.584 15.994 1.00 92.38 230 PRO A C 1
ATOM 1787 O O . PRO A 1 230 ? -8.004 -1.681 15.704 1.00 92.38 230 PRO A O 1
ATOM 1790 N N . VAL A 1 231 ? -6.144 -2.880 15.262 1.00 94.19 231 VAL A N 1
ATOM 1791 C CA . VAL A 1 231 ? -5.739 -2.181 14.033 1.00 94.19 231 VAL A CA 1
ATOM 1792 C C . VAL A 1 231 ? -5.924 -3.101 12.836 1.00 94.19 231 VAL A C 1
ATOM 1794 O O . VAL A 1 231 ? -5.380 -4.201 12.822 1.00 94.19 231 VAL A O 1
ATOM 1797 N N . VAL A 1 232 ? -6.637 -2.643 11.814 1.00 94.69 232 VAL A N 1
ATOM 1798 C CA . VAL A 1 232 ? -6.775 -3.318 10.523 1.00 94.69 232 VAL A CA 1
ATOM 1799 C C . VAL A 1 232 ? -5.690 -2.803 9.583 1.00 94.69 232 VAL A C 1
ATOM 1801 O O . VAL A 1 232 ? -5.767 -1.669 9.116 1.00 94.69 232 VAL A O 1
ATOM 1804 N N . SER A 1 233 ? -4.670 -3.627 9.346 1.00 92.69 233 SER A N 1
ATOM 1805 C CA . SER A 1 233 ? -3.581 -3.378 8.392 1.00 92.69 233 SER A CA 1
ATOM 1806 C C . SER A 1 233 ? -2.855 -4.691 8.092 1.00 92.69 233 SER A C 1
ATOM 1808 O O . SER A 1 233 ? -2.793 -5.589 8.940 1.00 92.69 233 SER A O 1
ATOM 1810 N N . ASN A 1 234 ? -2.285 -4.806 6.893 1.00 91.38 234 ASN A N 1
ATOM 1811 C CA . ASN A 1 234 ? -1.361 -5.890 6.555 1.00 91.38 234 ASN A CA 1
ATOM 1812 C C . ASN A 1 234 ? 0.102 -5.539 6.853 1.00 91.38 234 ASN A C 1
ATOM 1814 O O . ASN A 1 234 ? 0.958 -6.430 6.797 1.00 91.38 234 ASN A O 1
ATOM 1818 N N . ASP A 1 235 ? 0.390 -4.281 7.191 1.00 86.88 235 ASP A N 1
ATOM 1819 C CA . ASP A 1 235 ? 1.726 -3.866 7.595 1.00 86.88 235 ASP A CA 1
ATOM 1820 C C . ASP A 1 235 ? 2.107 -4.461 8.963 1.00 86.88 235 ASP A C 1
ATOM 1822 O O . ASP A 1 235 ? 1.276 -4.728 9.837 1.00 86.88 235 ASP A O 1
ATOM 1826 N N . ARG A 1 236 ? 3.403 -4.709 9.140 1.00 81.88 236 ARG A N 1
ATOM 1827 C CA . ARG A 1 236 ? 4.010 -5.091 10.418 1.00 81.88 236 ARG A CA 1
ATOM 1828 C C . ARG A 1 236 ? 4.511 -3.878 11.203 1.00 81.88 236 ARG A C 1
ATOM 1830 O O . ARG A 1 236 ? 4.923 -4.066 12.346 1.00 81.88 236 ARG A O 1
ATOM 1837 N N . PHE A 1 237 ? 4.489 -2.683 10.609 1.00 85.56 237 PHE A N 1
ATOM 1838 C CA . PHE A 1 237 ? 4.987 -1.435 11.185 1.00 85.56 237 PHE A CA 1
ATOM 1839 C C . PHE A 1 237 ? 6.429 -1.579 11.688 1.00 85.56 237 PHE A C 1
ATOM 1841 O O . PHE A 1 237 ? 6.733 -1.256 12.837 1.00 85.56 237 PHE A O 1
ATOM 1848 N N . GLY A 1 238 ? 7.315 -2.126 10.845 1.00 79.38 238 GLY A N 1
ATOM 1849 C CA . GLY A 1 238 ? 8.683 -2.504 11.227 1.00 79.38 238 GLY A CA 1
ATOM 1850 C C . GLY A 1 238 ? 9.465 -1.366 11.889 1.00 79.38 238 GLY A C 1
ATOM 1851 O O . GLY A 1 238 ? 10.029 -1.549 12.969 1.00 79.38 238 GLY A O 1
ATOM 1852 N N . ASP A 1 239 ? 9.386 -0.166 11.318 1.00 81.12 239 ASP A N 1
ATOM 1853 C CA . ASP A 1 239 ? 10.066 1.036 11.821 1.00 81.12 239 ASP A CA 1
ATOM 1854 C C . ASP A 1 239 ? 9.502 1.528 13.167 1.00 81.12 239 ASP A C 1
ATOM 1856 O O . ASP A 1 239 ? 10.145 2.272 13.913 1.00 81.12 239 ASP A O 1
ATOM 1860 N N . ARG A 1 240 ? 8.289 1.085 13.516 1.00 82.69 240 ARG A N 1
ATOM 1861 C CA . ARG A 1 240 ? 7.548 1.454 14.727 1.00 82.69 240 ARG A CA 1
ATOM 1862 C C . ARG A 1 240 ? 7.182 0.229 15.569 1.00 82.69 240 ARG A C 1
ATOM 1864 O O . ARG A 1 240 ? 6.211 0.266 16.328 1.00 82.69 240 ARG A O 1
ATOM 1871 N N . ALA A 1 241 ? 7.997 -0.827 15.519 1.00 81.25 241 ALA A N 1
ATOM 1872 C CA . ALA A 1 241 ? 7.746 -2.084 16.228 1.00 81.25 241 ALA A CA 1
ATOM 1873 C C . ALA A 1 241 ? 7.492 -1.901 17.739 1.00 81.25 241 ALA A C 1
ATOM 1875 O O . ALA A 1 241 ? 6.691 -2.623 18.327 1.00 81.25 241 ALA A O 1
ATOM 1876 N N . SER A 1 242 ? 8.121 -0.907 18.377 1.00 84.12 242 SER A N 1
ATOM 1877 C CA . SER A 1 242 ? 7.900 -0.576 19.794 1.00 84.12 242 SER A CA 1
ATOM 1878 C C . SER A 1 242 ? 6.497 -0.026 20.091 1.00 84.12 242 SER A C 1
ATOM 1880 O O . SER A 1 242 ? 5.953 -0.282 21.169 1.00 84.12 242 SER A O 1
ATOM 1882 N N . LEU A 1 243 ? 5.895 0.705 19.147 1.00 82.19 243 LEU A N 1
ATOM 1883 C 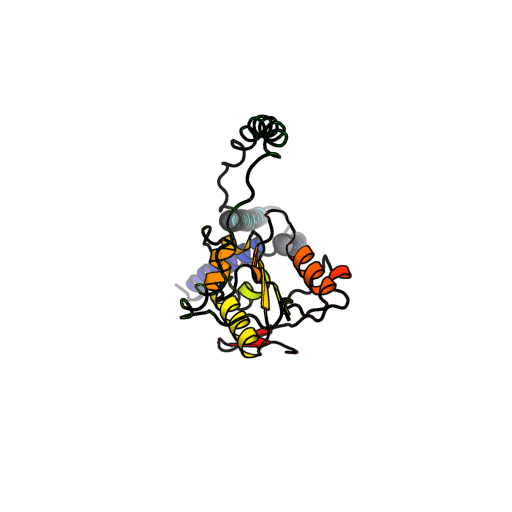CA . LEU A 1 243 ? 4.520 1.201 19.240 1.00 82.19 243 LEU A CA 1
ATOM 1884 C C . LEU A 1 243 ? 3.512 0.103 18.893 1.00 82.19 243 LEU A C 1
ATOM 1886 O O . LEU A 1 243 ? 2.500 -0.014 19.577 1.00 82.19 243 LEU A O 1
ATOM 1890 N N . ALA A 1 244 ? 3.824 -0.724 17.891 1.00 82.81 244 ALA A N 1
ATOM 1891 C CA . ALA A 1 244 ? 2.986 -1.847 17.476 1.00 82.81 244 ALA A CA 1
ATOM 1892 C C . ALA A 1 244 ? 2.975 -3.010 18.487 1.00 82.81 244 ALA A C 1
ATOM 1894 O O . ALA A 1 244 ? 2.030 -3.799 18.528 1.00 82.81 244 ALA A O 1
ATOM 1895 N N . LYS A 1 245 ? 4.011 -3.130 19.328 1.00 85.00 245 LYS A N 1
ATOM 1896 C CA . LYS A 1 245 ? 4.120 -4.199 20.326 1.00 85.00 245 LYS A CA 1
ATOM 1897 C C . LYS A 1 245 ? 2.924 -4.188 21.284 1.00 85.00 245 LYS A C 1
ATOM 1899 O O . LYS A 1 245 ? 2.704 -3.219 22.008 1.00 85.00 245 LYS A O 1
ATOM 1904 N N . GLY A 1 246 ? 2.211 -5.314 21.329 1.00 82.50 246 GLY A N 1
ATOM 1905 C CA . GLY A 1 246 ? 1.053 -5.529 22.201 1.00 82.50 246 GLY A CA 1
ATOM 1906 C C . GLY A 1 246 ? -0.294 -5.138 21.587 1.00 82.50 246 GLY A C 1
ATOM 1907 O O . GLY A 1 246 ? -1.320 -5.426 22.195 1.00 82.50 246 GLY A O 1
ATOM 1908 N N . LEU A 1 247 ? -0.318 -4.541 20.390 1.00 87.69 247 LEU A N 1
ATOM 1909 C CA . LEU A 1 247 ? -1.563 -4.258 19.676 1.00 87.69 247 LEU A CA 1
ATOM 1910 C C . LEU A 1 247 ? -2.088 -5.497 18.949 1.00 87.69 247 LEU A C 1
ATOM 1912 O O . LEU A 1 247 ? -1.327 -6.284 18.380 1.00 87.69 247 LEU A O 1
ATOM 1916 N N . LYS A 1 248 ? -3.416 -5.641 18.913 1.00 90.50 248 LYS A N 1
ATOM 1917 C CA . LYS A 1 248 ? -4.078 -6.658 18.094 1.00 90.50 248 LYS A CA 1
ATOM 1918 C C . LYS A 1 248 ? -4.129 -6.179 16.641 1.00 90.50 248 LYS A C 1
ATOM 1920 O O . LYS A 1 248 ? -4.941 -5.322 16.303 1.00 90.50 248 LYS A O 1
ATOM 1925 N N . LEU A 1 249 ? -3.279 -6.750 15.790 1.00 91.38 249 LEU A N 1
ATOM 1926 C CA . LEU A 1 249 ? -3.316 -6.519 14.346 1.00 91.38 249 LEU A CA 1
ATOM 1927 C C . LEU A 1 249 ? -4.291 -7.496 13.679 1.00 91.38 249 LEU A C 1
ATOM 1929 O O . LEU A 1 249 ? -4.165 -8.714 13.815 1.00 91.38 249 LEU A O 1
ATOM 1933 N N . VAL A 1 250 ? -5.253 -6.947 12.951 1.00 91.50 250 VAL A N 1
ATOM 1934 C CA . VAL A 1 250 ? -6.243 -7.658 12.147 1.00 91.50 250 VAL A CA 1
ATOM 1935 C C . VAL A 1 250 ? -5.797 -7.563 10.698 1.00 91.50 250 VAL A C 1
ATOM 1937 O O . VAL A 1 250 ? -5.855 -6.504 10.076 1.00 91.50 250 VAL A O 1
ATOM 1940 N N . LYS A 1 251 ? -5.346 -8.690 10.160 1.00 91.25 251 LYS A N 1
ATOM 1941 C CA . LYS A 1 251 ? -4.955 -8.792 8.754 1.00 91.25 251 LYS A CA 1
ATOM 1942 C C . LYS A 1 251 ? -6.160 -9.104 7.893 1.00 91.25 251 LYS A C 1
ATOM 1944 O O . LYS A 1 251 ? -7.142 -9.667 8.382 1.00 91.25 251 LYS A O 1
ATOM 1949 N N . GLY A 1 252 ? -6.076 -8.795 6.610 1.00 89.69 252 GLY A N 1
ATOM 1950 C CA . GLY A 1 252 ? -7.137 -9.159 5.690 1.00 89.69 252 GLY A CA 1
ATOM 1951 C C . GLY A 1 252 ? -6.713 -9.178 4.239 1.00 89.69 252 GLY A C 1
ATOM 1952 O O . GLY A 1 252 ? -5.632 -8.729 3.873 1.00 89.69 252 GLY A O 1
ATOM 1953 N N . VAL A 1 253 ? -7.577 -9.753 3.416 1.00 90.19 253 VAL A N 1
ATOM 1954 C CA . VAL A 1 253 ? -7.417 -9.819 1.962 1.00 90.19 253 VAL A CA 1
ATOM 1955 C C . VAL A 1 253 ? -8.771 -9.622 1.301 1.00 90.19 253 VAL A C 1
ATOM 1957 O O . VAL A 1 253 ? -9.811 -9.922 1.896 1.00 90.19 253 VAL A O 1
ATOM 1960 N N . ILE A 1 254 ? -8.764 -9.148 0.061 1.00 87.69 254 ILE A N 1
ATOM 1961 C CA . ILE A 1 254 ? -9.951 -9.181 -0.789 1.00 87.69 254 ILE A CA 1
ATOM 1962 C C . ILE A 1 254 ? -9.979 -10.535 -1.501 1.00 87.69 254 ILE A C 1
ATOM 1964 O O . ILE A 1 254 ? -9.045 -10.895 -2.210 1.00 87.69 254 ILE A O 1
ATOM 1968 N N . ALA A 1 255 ? -11.042 -11.309 -1.289 1.00 85.56 255 ALA A N 1
ATOM 1969 C CA . ALA A 1 255 ? -11.260 -12.590 -1.954 1.00 85.56 255 ALA A CA 1
ATOM 1970 C C . ALA A 1 255 ? -12.644 -12.585 -2.611 1.00 85.56 255 ALA A C 1
ATOM 1972 O O . ALA A 1 255 ? -13.662 -12.425 -1.935 1.00 85.56 255 ALA A O 1
ATOM 1973 N N . GLY A 1 256 ? -12.691 -12.718 -3.941 1.00 79.88 256 GLY A N 1
ATOM 1974 C CA . GLY A 1 256 ? -13.949 -12.694 -4.699 1.00 79.88 256 GLY A CA 1
ATOM 1975 C C . GLY A 1 256 ? -14.761 -11.406 -4.499 1.00 79.88 256 GLY A C 1
ATOM 1976 O O . GLY A 1 256 ? -15.982 -11.467 -4.366 1.00 79.88 256 GLY A O 1
ATOM 1977 N N . GLY A 1 257 ? -14.084 -10.256 -4.386 1.00 80.06 257 GLY A N 1
ATOM 1978 C CA . GLY A 1 257 ? -14.711 -8.947 -4.157 1.00 80.06 257 GLY A CA 1
ATOM 1979 C C . GLY A 1 257 ? -15.222 -8.711 -2.731 1.00 80.06 257 GLY A C 1
ATOM 1980 O O . GLY A 1 257 ? -15.871 -7.700 -2.472 1.00 80.06 257 GLY A O 1
ATOM 1981 N N . LYS A 1 258 ? -14.952 -9.626 -1.790 1.00 85.06 258 LYS A N 1
ATOM 1982 C CA . LYS A 1 258 ? -15.342 -9.486 -0.382 1.00 85.06 258 LYS A CA 1
ATOM 1983 C C . LYS A 1 258 ? -14.108 -9.448 0.523 1.00 85.06 258 LYS A C 1
ATOM 1985 O O . LYS A 1 258 ? -13.195 -10.251 0.336 1.00 85.06 258 LYS A O 1
ATOM 1990 N N . PRO A 1 259 ? -14.082 -8.573 1.540 1.00 88.19 259 PRO A N 1
ATOM 1991 C CA . PRO A 1 259 ? -13.002 -8.534 2.506 1.00 88.19 259 PRO A CA 1
ATOM 1992 C C . PRO A 1 259 ? -13.126 -9.700 3.483 1.00 88.19 259 PRO A C 1
ATOM 1994 O O . PRO A 1 259 ? -14.166 -9.911 4.122 1.00 88.19 259 PRO A O 1
ATOM 1997 N N . VAL A 1 260 ? -12.031 -10.436 3.619 1.00 88.81 260 VAL A N 1
ATOM 1998 C CA . VAL A 1 260 ? -11.843 -11.479 4.623 1.00 88.81 260 VAL A CA 1
ATOM 1999 C C . VAL A 1 260 ? -10.880 -10.931 5.667 1.00 88.81 260 VAL A C 1
ATOM 2001 O O . VAL A 1 260 ? -9.739 -10.621 5.345 1.00 88.81 260 VAL A O 1
ATOM 2004 N N . LEU A 1 261 ? -11.351 -10.784 6.907 1.00 89.12 261 LEU A N 1
ATOM 2005 C CA . LEU A 1 261 ? -10.580 -10.249 8.032 1.00 89.12 261 LEU A CA 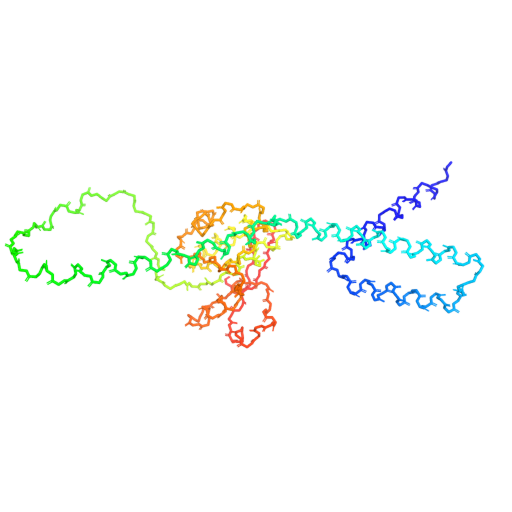1
ATOM 2006 C C . LEU A 1 261 ? -10.250 -11.378 9.010 1.00 89.12 261 LEU A C 1
ATOM 2008 O O . LEU A 1 261 ? -11.130 -12.142 9.405 1.00 89.12 261 LEU A O 1
ATOM 2012 N N . GLN A 1 262 ? -8.990 -11.479 9.419 1.00 85.75 262 GLN A N 1
ATOM 2013 C CA . GLN A 1 262 ? -8.524 -12.496 10.350 1.00 85.75 262 GLN A CA 1
ATOM 2014 C C . GLN A 1 262 ? -8.689 -12.014 11.798 1.00 85.75 262 GLN A C 1
ATOM 2016 O O . GLN A 1 262 ? -8.060 -11.044 12.216 1.00 85.75 262 GLN A O 1
ATOM 2021 N N . GLY A 1 263 ? -9.493 -12.729 12.589 1.00 71.31 263 GLY A N 1
ATOM 2022 C CA . GLY A 1 263 ? -9.624 -12.481 14.032 1.00 71.31 263 GLY A CA 1
ATOM 2023 C C . GLY A 1 263 ? -10.706 -11.473 14.447 1.00 71.31 263 GLY A C 1
ATOM 2024 O O . GLY A 1 263 ? -10.623 -10.957 15.572 1.00 71.31 263 GLY A O 1
ATOM 2025 N N . LEU A 1 264 ? -11.695 -11.219 13.573 1.00 68.69 264 LEU A N 1
ATOM 2026 C CA . LEU A 1 264 ? -12.910 -10.420 13.815 1.00 68.69 264 LEU A CA 1
ATOM 2027 C C . LEU A 1 264 ? -14.185 -11.098 13.300 1.00 68.69 264 LEU A C 1
ATOM 2029 O O . LEU A 1 264 ? -14.169 -11.749 12.232 1.00 68.69 264 LEU A O 1
#

InterPro domains:
  IPR021869 Ribonuclease Zc3h12a-like, NYN domain [PF11977] (140-242)

Secondary structure (DSSP, 8-state):
--HHHHHHHHHHHHHHHHHHHHHHHSHHHHHHHHHHHHHHHHTTS-SSTHHHHHHHHHHHHHHHHHHHHHHHHHHHHTT--S-HHHHTTTSTTTTTTSTTTSSSSSSS--S--------TTSSSS--S-PPPPPS-SS-SEEEEHHHHHTTTSS--HHHHHHHHHHHHHTT--EEEEE-TTHHHHTT-TT--HHHHHHHTT--GGGEEEPPTTS-HHHHHHHHHHHHT--EE-S---GGGHHHHTT--EE-EEEETTEEEETT-

Foldseek 3Di:
DDPCVVVVVVVVVVVLVVLLVCCLPPVVVSVVVLVVVVVVVCVVQPCDDPSVVVVVVSVVSVVVSNVSSVVVVCVVVVPDDPPVVPVVVVPVPPPVPPVVPPVPPPPPDPDDDDDDDDDDDPPPPPDDDDDDDDDDPAFQEEEAQQQQCCQVPARHLVSSLLVLVVCVVVVGGYAYEAEPCSCVSVVHPPDDLCNSCVSSVHDSRSYHYDDPPDDSVVVRLVSCVVRVHAYEHPDCPVVPVVSCPPHHYWYWHQDPNHIDIPPD

Sequence (264 aa):
MTPIEILTPIVLVLAFIGYAFCLSRLMWVTLGVTAAIGAYFARTYPFEGENLFYWGVLGGVVFTAWLAAMVLRRTEAGGLPAQQKKNAQKSTGQRKGQQKKNAQKSTVQRKGQQKHRPTPKQRVAARRKQPVTPIGDVPSVVIDGTNVMYWDGQADLHTLRVVVDKLQSKNLSPHVFLDASSRHHLGDKSLDQYSFAAALGLAPNQVTVCPAQTEADAFLLRFAKENNIPVVSNDRFGDRASLAKGLKLVKGVIAGGKPVLQGL

pLDDT: mean 75.31, std 18.53, range [34.84, 94.94]